Protein AF-K1U8I6-F1 (afdb_monomer)

Radius of gyration: 26.26 Å; Cα contacts (8 Å, |Δi|>4): 385; chains: 1; bounding box: 61×41×79 Å

Nearest PDB structures (foldseek):
  4q25-assembly1_B  TM=2.065E-01  e=1.231E+00  Pseudomonas aeruginosa PAO1
  6qv1-assembly1_B  TM=1.210E-01  e=4.341E+00  Thermotoga maritima MSB8
  3ja6-assembly1_I  TM=9.087E-02  e=9.397E+00  Escherichia coli

Solvent-accessible surface area (backbone atoms only — not comparable to full-atom values): 19191 Å² total; per-residue (Å²): 110,75,66,59,54,51,53,50,52,52,43,54,52,53,48,57,49,54,53,51,46,52,52,33,22,62,77,66,72,50,69,86,76,78,60,92,50,69,70,56,56,33,54,51,47,42,59,75,50,65,86,57,70,56,97,86,42,77,65,70,89,65,87,69,78,58,64,63,53,48,54,66,63,66,39,79,84,52,60,71,68,57,43,51,53,52,52,54,54,52,58,45,63,72,31,78,55,50,38,64,75,68,73,59,47,51,89,67,50,55,65,56,50,54,47,48,48,57,54,48,47,52,54,45,50,49,51,44,28,72,72,69,68,41,57,71,70,60,30,53,53,48,39,26,46,35,46,14,43,14,67,72,69,75,48,56,52,66,56,49,44,51,31,29,47,47,39,21,70,54,66,72,39,51,68,66,55,21,45,48,44,53,49,50,25,56,20,34,48,29,40,79,83,73,48,38,59,58,49,47,56,69,42,42,58,52,35,41,72,17,60,43,49,72,52,29,49,39,23,46,51,25,36,32,71,72,69,79,34,53,68,66,51,58,56,26,50,48,41,25,32,50,29,61,72,66,49,42,73,60,23,31,52,31,35,43,74,67,72,39,56,42,67,57,50,54,52,29,48,74,71,63,78,36,40,46,49,56,50,51,29,50,50,26,55,50,51,72,80,49,57,85,88,32,68,64,46,54,43,30,27,42,38,34,22,30,72,58,25,58,73,62,40,68,69,63,45,50,42,54,49,73,56,59,54,46,43,70,65,42,30,60,75,38,40,71,42,17,58,49,48,50,52,49,30,51,50,40,22,52,49,44,46,65,75,74,107

Mean predicted aligned error: 13.02 Å

Secondary structure (DSSP, 8-state):
-HHHHHHHHHHHHHHHHHHHHHHHHHHTT--TT--S-HHHHHHHHHHTTTT-EETTEESSSS-SSHHHHHHHHGGGGS-HHHHHHHHHHHHHHTSHHHHHHHT---GGGHHHHHHHHHHHHHHHHHHHHHHH---HHHHHHHHHHHHHHHHHHT--HHHHHHHHHHHHHHH---HHHHHHHHHHHHHHTTTTTS-HHHHHHHHHHHHHHHT--HHHHHHHHHHHHTTSS-THHHHHHHHHHHHHHHT-HHHHHHHHHTT--HHHHHHHHHHTSS-HHHHHHHHHHHHTTS-TTSHHHHHHHHHTSHHHHHHH-HHHHHTTTT----HHHHHHHHTHHHHHHHHHHHHHHHHHHHHH-

pLDDT: mean 71.46, std 21.92, range [29.23, 97.88]

Foldseek 3Di:
DVVLVVLVVLLVLLVVLVVLLVVLCVVVVNPPPDDPCPPVVLVVLQVVCQPDDDPNDGANPDDDDVVLVVVLVVCPPPDVVVNVLSVVLSSLVVSPSSCVLVVDHDPRCSCVVLVVLVVVVVVLLVLLCVLVVDDDPLSLLLSLLLVLCCSLVVHDSVLSSLLLSLLCVQQVDRSVVSSVLVLLLVLLVLCVVVCNSVQSNVQSNQCSQQVQHSLLSSLLSSCCVVVLAPPLLSVLSSQLLVLLQVLPPLQQVLCVVLPHHSVVSVVCCVVVVDGSLNVLLVLLVSLVVDDQPDPSVCSCQPRRRNPSSNVVGSSNSNSSNVRDSDSVVSSVVSPSNSVSSSVSSVSSSVVSSVSVD

Structure (mmCIF, N/CA/C/O backbone):
data_AF-K1U8I6-F1
#
_entry.id   AF-K1U8I6-F1
#
loop_
_atom_site.group_PDB
_atom_site.id
_atom_site.type_symbol
_atom_site.label_atom_id
_atom_site.label_alt_id
_atom_site.label_comp_id
_atom_site.label_asym_id
_atom_site.label_entity_id
_atom_site.label_seq_id
_atom_site.pdbx_PDB_ins_code
_atom_site.Cartn_x
_atom_site.Cartn_y
_atom_site.Cartn_z
_atom_site.occupancy
_atom_site.B_iso_or_equiv
_atom_site.auth_seq_id
_atom_site.auth_comp_id
_atom_site.auth_asym_id
_atom_site.auth_atom_id
_atom_site.pdbx_PDB_model_num
ATOM 1 N N . GLU A 1 1 ? 32.282 -5.192 -27.326 1.00 34.47 1 GLU A N 1
ATOM 2 C CA . GLU A 1 1 ? 32.256 -6.545 -26.716 1.00 34.47 1 GLU A CA 1
ATOM 3 C C . GLU A 1 1 ? 31.576 -6.597 -25.344 1.00 34.47 1 GLU A C 1
ATOM 5 O O . GLU A 1 1 ? 30.664 -7.398 -25.191 1.00 34.47 1 GLU A O 1
ATOM 10 N N . ARG A 1 2 ? 31.922 -5.737 -24.366 1.00 33.28 2 ARG A N 1
ATOM 11 C CA . ARG A 1 2 ? 31.287 -5.742 -23.024 1.00 33.28 2 ARG A CA 1
ATOM 12 C C . ARG A 1 2 ? 29.766 -5.506 -23.015 1.00 33.28 2 ARG A C 1
ATOM 14 O O . ARG A 1 2 ? 29.077 -6.136 -22.222 1.00 33.28 2 ARG A O 1
ATOM 21 N N . GLU A 1 3 ? 29.239 -4.646 -23.886 1.00 38.72 3 GLU A N 1
ATOM 22 C CA . GLU A 1 3 ? 27.785 -4.419 -23.987 1.00 38.72 3 GLU A CA 1
ATOM 23 C C . GLU A 1 3 ? 27.040 -5.591 -24.636 1.00 38.72 3 GLU A C 1
ATOM 25 O O . GLU A 1 3 ? 25.967 -5.965 -24.175 1.00 38.72 3 GLU A O 1
ATOM 30 N N . GLY A 1 4 ? 27.654 -6.254 -25.622 1.00 40.59 4 GLY A N 1
ATOM 31 C CA . GLY A 1 4 ? 27.086 -7.452 -26.251 1.00 40.59 4 GLY A CA 1
ATOM 32 C C . GLY A 1 4 ? 26.942 -8.625 -25.276 1.00 40.59 4 GLY A C 1
ATOM 33 O O . GLY A 1 4 ? 25.922 -9.307 -25.287 1.00 40.59 4 GLY A O 1
ATOM 34 N N . ALA A 1 5 ? 27.914 -8.818 -24.376 1.00 44.03 5 ALA A N 1
ATOM 35 C CA . ALA A 1 5 ? 27.844 -9.851 -23.339 1.00 44.03 5 ALA A CA 1
ATOM 36 C C . ALA A 1 5 ? 26.753 -9.567 -22.286 1.00 44.03 5 ALA A C 1
ATOM 38 O O . ALA A 1 5 ? 26.050 -10.485 -21.865 1.00 44.03 5 ALA A O 1
ATOM 39 N N . LYS A 1 6 ? 26.570 -8.297 -21.891 1.00 48.00 6 LYS A N 1
ATOM 40 C CA . LYS A 1 6 ? 25.481 -7.887 -20.985 1.00 48.00 6 LYS A CA 1
ATOM 41 C C . LYS A 1 6 ? 24.103 -8.098 -21.619 1.00 48.00 6 LYS A C 1
ATOM 43 O O . LYS A 1 6 ? 23.224 -8.654 -20.970 1.00 48.00 6 LYS A O 1
ATOM 48 N N . GLY A 1 7 ? 23.940 -7.735 -22.893 1.00 43.34 7 GLY A N 1
ATOM 49 C CA . GLY A 1 7 ? 22.692 -7.953 -23.630 1.00 43.34 7 GLY A CA 1
ATOM 50 C C . GLY A 1 7 ? 22.327 -9.434 -23.787 1.00 43.34 7 GLY A C 1
ATOM 51 O O . GLY A 1 7 ? 21.158 -9.792 -23.682 1.00 43.34 7 GLY A O 1
ATOM 52 N N . GLN A 1 8 ? 23.314 -10.316 -23.976 1.00 45.44 8 GLN A N 1
ATOM 53 C CA . GLN A 1 8 ? 23.091 -11.767 -24.038 1.00 45.44 8 GLN A CA 1
ATOM 54 C C . GLN A 1 8 ? 22.676 -12.363 -22.685 1.00 45.44 8 GLN A C 1
ATOM 56 O O . GLN A 1 8 ? 21.790 -13.217 -22.640 1.00 45.44 8 GLN A O 1
ATOM 61 N N . ALA A 1 9 ? 23.282 -11.908 -21.583 1.00 53.56 9 ALA A N 1
ATOM 62 C CA . ALA A 1 9 ? 22.906 -12.339 -20.237 1.00 53.56 9 ALA A CA 1
ATOM 63 C C . ALA A 1 9 ? 21.480 -11.892 -19.874 1.00 53.56 9 ALA A C 1
ATOM 65 O O . ALA A 1 9 ? 20.686 -12.710 -19.412 1.00 53.56 9 ALA A O 1
ATOM 66 N N . LEU A 1 10 ? 21.140 -10.630 -20.163 1.00 47.56 10 LEU A N 1
ATOM 67 C CA . LEU A 1 10 ? 19.795 -10.088 -19.965 1.00 47.56 10 LEU A CA 1
ATOM 68 C C . LEU A 1 10 ? 18.761 -10.876 -20.781 1.00 47.56 10 LEU A C 1
ATOM 70 O O . LEU A 1 10 ? 17.754 -11.320 -20.245 1.00 47.56 10 LEU A O 1
ATOM 74 N N . ALA A 1 11 ? 19.051 -11.139 -22.056 1.00 45.62 11 ALA A N 1
ATOM 75 C CA . ALA A 1 11 ? 18.176 -11.918 -22.926 1.00 45.62 11 ALA A CA 1
ATOM 76 C C . ALA A 1 11 ? 17.924 -13.345 -22.415 1.00 45.62 11 ALA A C 1
ATOM 78 O O . ALA A 1 11 ? 16.796 -13.829 -22.465 1.00 45.62 11 ALA A O 1
ATOM 79 N N . LYS A 1 12 ? 18.951 -14.020 -21.887 1.00 53.41 12 LYS A N 1
ATOM 80 C CA . LYS A 1 12 ? 18.787 -15.343 -21.273 1.00 53.41 12 LYS A CA 1
ATOM 81 C C . LYS A 1 12 ? 17.861 -15.284 -20.054 1.00 53.41 12 LYS A C 1
ATOM 83 O O . LYS A 1 12 ? 16.968 -16.115 -19.936 1.00 53.41 12 LYS A O 1
ATOM 88 N N . HIS A 1 13 ? 18.046 -14.289 -19.190 1.00 55.56 13 HIS A N 1
ATOM 89 C CA . HIS A 1 13 ? 17.242 -14.122 -17.979 1.00 55.56 13 HIS A CA 1
ATOM 90 C C . HIS A 1 13 ? 15.772 -13.810 -18.307 1.00 55.56 13 HIS A C 1
ATOM 92 O O . HIS A 1 13 ? 14.871 -14.405 -17.722 1.00 55.56 13 HIS A O 1
ATOM 98 N N . ILE A 1 14 ? 15.519 -12.975 -19.320 1.00 52.47 14 ILE A N 1
ATOM 99 C CA . ILE A 1 14 ? 14.169 -12.676 -19.829 1.00 52.47 14 ILE A CA 1
ATOM 100 C C . ILE A 1 14 ? 13.416 -13.952 -20.231 1.00 52.47 14 ILE A C 1
ATOM 102 O O . ILE A 1 14 ? 12.234 -14.098 -19.913 1.00 52.47 14 ILE A O 1
ATOM 106 N N . ASN A 1 15 ? 14.089 -14.893 -20.898 1.00 52.03 15 ASN A N 1
ATOM 107 C CA . ASN A 1 15 ? 13.474 -16.162 -21.299 1.00 52.03 15 ASN A CA 1
ATOM 108 C C . ASN A 1 15 ? 13.083 -17.021 -20.113 1.00 52.03 15 ASN A C 1
ATOM 110 O O . ASN A 1 15 ? 11.960 -17.510 -20.046 1.00 52.03 15 ASN A O 1
ATOM 114 N N . GLU A 1 16 ? 14.002 -17.164 -19.161 1.00 61.38 16 GLU A N 1
ATOM 115 C CA . GLU A 1 16 ? 13.763 -17.955 -17.960 1.00 61.38 16 GLU A CA 1
ATOM 116 C C . GLU A 1 16 ? 12.559 -17.413 -17.177 1.00 61.38 16 GLU A C 1
ATOM 118 O O . GLU A 1 16 ? 11.726 -18.191 -16.718 1.00 61.38 16 GLU A O 1
ATOM 123 N N . ILE A 1 17 ? 12.414 -16.088 -17.071 1.00 55.22 17 ILE A N 1
ATOM 124 C CA . ILE A 1 17 ? 11.245 -15.468 -16.432 1.00 55.22 17 ILE A CA 1
ATOM 125 C C . ILE A 1 17 ? 9.979 -15.657 -17.264 1.00 55.22 17 ILE A C 1
ATOM 127 O O . ILE A 1 17 ? 8.932 -15.978 -16.707 1.00 55.22 17 ILE A O 1
ATOM 131 N N . THR A 1 18 ? 10.051 -15.485 -18.585 1.00 56.62 18 THR A N 1
ATOM 132 C CA . THR A 1 18 ? 8.891 -15.654 -19.475 1.00 56.62 18 THR A CA 1
ATOM 133 C C . THR A 1 18 ? 8.309 -17.061 -19.361 1.00 56.62 18 THR A C 1
ATOM 135 O O . THR A 1 18 ? 7.091 -17.218 -19.262 1.00 56.62 18 THR A O 1
ATOM 138 N N . ASP A 1 19 ? 9.164 -18.079 -19.318 1.00 59.94 19 ASP A N 1
ATOM 139 C CA . ASP A 1 19 ? 8.735 -19.467 -19.166 1.00 59.94 19 ASP A CA 1
ATOM 140 C C . ASP A 1 19 ? 8.177 -19.739 -17.763 1.00 59.94 19 ASP A C 1
ATOM 142 O O . ASP A 1 19 ? 7.115 -20.351 -17.634 1.00 59.94 19 ASP A O 1
ATOM 146 N N . LYS A 1 20 ? 8.810 -19.204 -16.709 1.00 62.06 20 LYS A N 1
ATOM 147 C CA . LYS A 1 20 ? 8.268 -19.275 -15.340 1.00 62.06 20 LYS A CA 1
ATOM 148 C C . LYS A 1 20 ? 6.899 -18.602 -15.218 1.00 62.06 20 LYS A C 1
ATOM 150 O O . LYS A 1 20 ? 6.039 -19.122 -14.515 1.00 62.06 20 LYS A O 1
ATOM 155 N N . LEU A 1 21 ? 6.679 -17.467 -15.889 1.00 58.28 21 LEU A N 1
ATOM 156 C CA . LEU A 1 21 ? 5.395 -16.761 -15.864 1.00 58.28 21 LEU A CA 1
ATOM 157 C C . LEU A 1 21 ? 4.294 -17.583 -16.520 1.00 58.28 21 LEU A C 1
ATOM 159 O O . LEU A 1 21 ? 3.213 -17.674 -15.950 1.00 58.28 21 LEU A O 1
ATOM 163 N N . LYS A 1 22 ? 4.568 -18.209 -17.671 1.00 59.09 22 LYS A N 1
ATOM 164 C CA . LYS A 1 22 ? 3.605 -19.103 -18.333 1.00 59.09 22 LYS A CA 1
ATOM 165 C C . LYS A 1 22 ? 3.201 -20.254 -17.415 1.00 59.09 22 LYS A C 1
ATOM 167 O O . LYS A 1 22 ? 2.013 -20.481 -17.219 1.00 59.09 22 LYS A O 1
ATOM 172 N N . LEU A 1 23 ? 4.182 -20.913 -16.796 1.00 62.03 23 LEU A N 1
ATOM 173 C CA . LEU A 1 23 ? 3.931 -22.003 -15.851 1.00 62.03 23 LEU A CA 1
ATOM 174 C C . LEU A 1 23 ? 3.121 -21.529 -14.636 1.00 62.03 23 LEU A C 1
ATOM 176 O O . LEU A 1 23 ? 2.134 -22.157 -14.270 1.00 62.03 23 LEU A O 1
ATOM 180 N N . ALA A 1 24 ? 3.481 -20.387 -14.045 1.00 56.62 24 ALA A N 1
ATOM 181 C CA . ALA A 1 24 ? 2.766 -19.841 -12.894 1.00 56.62 24 ALA A CA 1
ATOM 182 C C . ALA A 1 24 ? 1.328 -19.401 -13.238 1.00 56.62 24 ALA A C 1
ATOM 184 O O . ALA A 1 24 ? 0.420 -19.522 -12.414 1.00 56.62 24 ALA A O 1
ATOM 185 N N . GLU A 1 25 ? 1.092 -18.887 -14.446 1.00 56.16 25 GLU A N 1
ATOM 186 C CA . GLU A 1 25 ? -0.244 -18.550 -14.952 1.00 56.16 25 GLU A CA 1
ATOM 187 C C . GLU A 1 25 ? -1.101 -19.798 -15.193 1.00 56.16 25 GLU A C 1
ATOM 189 O O . GLU A 1 25 ? -2.278 -19.804 -14.827 1.00 56.16 25 GLU A O 1
ATOM 194 N N . GLU A 1 26 ? -0.515 -20.868 -15.737 1.00 59.78 26 GLU A N 1
ATOM 195 C CA . GLU A 1 26 ? -1.169 -22.171 -15.895 1.00 59.78 26 GLU A CA 1
ATOM 196 C C . GLU A 1 26 ? -1.546 -22.788 -14.542 1.00 59.78 26 GLU A C 1
ATOM 198 O O . GLU A 1 26 ? -2.697 -23.184 -14.350 1.00 59.78 26 GLU A O 1
ATOM 203 N N . GLU A 1 27 ? -0.617 -22.809 -13.581 1.00 58.59 27 GLU A N 1
ATOM 204 C CA . GLU A 1 27 ? -0.843 -23.339 -12.229 1.00 58.59 27 GLU A CA 1
ATOM 205 C C . GLU A 1 27 ? -1.933 -22.575 -11.469 1.00 58.59 27 GLU A C 1
ATOM 207 O O . GLU A 1 27 ? -2.688 -23.160 -10.692 1.00 58.59 27 GLU A O 1
ATOM 212 N N . THR A 1 28 ? -2.040 -21.265 -11.696 1.00 56.81 28 THR A N 1
ATOM 213 C CA . THR A 1 28 ? -3.017 -20.408 -11.010 1.00 56.81 28 THR A CA 1
ATOM 214 C C . THR A 1 28 ? -4.313 -20.201 -11.796 1.00 56.81 28 THR A C 1
ATOM 216 O O . THR A 1 28 ? -5.197 -19.493 -11.310 1.00 56.81 28 THR A O 1
ATOM 219 N N . GLN A 1 29 ? -4.452 -20.818 -12.979 1.00 54.44 29 GLN A N 1
ATOM 220 C CA . GLN A 1 29 ? -5.557 -20.614 -13.930 1.00 54.44 29 GLN A CA 1
ATOM 221 C C . GLN A 1 29 ? -5.763 -19.137 -14.328 1.00 54.44 29 GLN A C 1
ATOM 223 O O . GLN A 1 29 ? -6.875 -18.704 -14.637 1.00 54.44 29 GLN A O 1
ATOM 228 N N . ARG A 1 30 ? -4.692 -18.338 -14.310 1.00 52.06 30 ARG A N 1
ATOM 229 C CA . ARG A 1 30 ? -4.699 -16.897 -14.596 1.00 52.06 30 ARG A CA 1
ATOM 230 C C . ARG A 1 30 ? -4.061 -16.628 -15.949 1.00 52.06 30 ARG A C 1
ATOM 232 O O . ARG A 1 30 ? -2.922 -16.195 -16.050 1.00 52.06 30 ARG A O 1
ATOM 239 N N . TYR A 1 31 ? -4.823 -16.894 -16.998 1.00 51.19 31 TYR A N 1
ATOM 240 C CA . TYR A 1 31 ? -4.379 -16.862 -18.389 1.00 51.19 31 TYR A CA 1
ATOM 241 C C . TYR A 1 31 ? -4.329 -15.444 -18.980 1.00 51.19 31 TYR A C 1
ATOM 243 O O . TYR A 1 31 ? -5.022 -15.150 -19.951 1.00 51.19 31 TYR A O 1
ATOM 251 N N . TYR A 1 32 ? -3.506 -14.558 -18.418 1.00 46.75 32 TYR A N 1
ATOM 252 C CA . TYR A 1 32 ? -3.328 -13.204 -18.959 1.00 46.75 32 TYR A CA 1
ATOM 253 C C . TYR A 1 32 ? -2.615 -13.199 -20.320 1.00 46.75 32 TYR A C 1
ATOM 255 O O . TYR A 1 32 ? -2.806 -12.276 -21.107 1.00 46.75 32 TYR A O 1
ATOM 263 N N . ARG A 1 33 ? -1.816 -14.236 -20.619 1.00 45.19 33 ARG A N 1
ATOM 264 C CA . ARG A 1 33 ? -0.990 -14.332 -21.839 1.00 45.19 33 ARG A CA 1
ATOM 265 C C . ARG A 1 33 ? -1.316 -15.518 -22.744 1.00 45.19 33 ARG A C 1
ATOM 267 O O . ARG A 1 33 ? -0.516 -15.879 -23.607 1.00 45.19 33 ARG A O 1
ATOM 274 N N . ASN A 1 34 ? -2.477 -16.146 -22.567 1.00 31.20 34 ASN A N 1
ATOM 275 C CA . ASN A 1 34 ? -2.823 -17.340 -23.330 1.00 31.20 34 ASN A CA 1
ATOM 276 C C . ASN A 1 34 ? -3.252 -16.997 -24.762 1.00 31.20 34 ASN A C 1
ATOM 278 O O . ASN A 1 34 ? -4.433 -16.853 -25.057 1.00 31.20 34 ASN A O 1
ATOM 282 N N . VAL A 1 35 ? -2.272 -16.917 -25.656 1.00 34.66 35 VAL A N 1
ATOM 283 C CA . VAL A 1 35 ? -2.444 -17.268 -27.064 1.00 34.66 35 VAL A CA 1
ATOM 284 C C . VAL A 1 35 ? -1.233 -18.075 -27.503 1.00 34.66 35 VAL A C 1
ATOM 286 O O . VAL A 1 35 ? -0.111 -17.581 -27.617 1.00 34.66 35 VAL A O 1
ATOM 289 N N . GLY A 1 36 ? -1.482 -19.362 -27.742 1.00 35.78 36 GLY A N 1
ATOM 290 C CA . GLY A 1 36 ? -0.578 -20.212 -28.487 1.00 35.78 36 GLY A CA 1
ATOM 291 C C . GLY A 1 36 ? -0.211 -19.523 -29.797 1.00 35.78 36 GLY A C 1
ATOM 292 O O . GLY A 1 36 ? -1.078 -19.164 -30.589 1.00 35.78 36 GLY A O 1
ATOM 293 N N . ASN A 1 37 ? 1.096 -19.402 -30.001 1.00 37.22 37 ASN A N 1
ATOM 294 C CA . ASN A 1 37 ? 1.755 -18.953 -31.217 1.00 37.22 37 ASN A CA 1
ATOM 295 C C . ASN A 1 37 ? 2.066 -17.450 -31.334 1.00 37.22 37 ASN A C 1
ATOM 297 O O . ASN A 1 37 ? 1.614 -16.760 -32.246 1.00 37.22 37 ASN A O 1
ATOM 301 N N . TYR A 1 38 ? 2.986 -17.006 -30.473 1.00 35.47 38 TYR A N 1
ATOM 302 C CA . TYR A 1 38 ? 3.743 -15.762 -30.633 1.00 35.47 38 TYR A CA 1
ATOM 303 C C . TYR A 1 38 ? 4.335 -15.591 -32.042 1.00 35.47 38 TYR A C 1
ATOM 305 O O . TYR A 1 38 ? 4.430 -14.473 -32.513 1.00 35.47 38 TYR A O 1
ATOM 313 N N . TYR A 1 39 ? 4.705 -16.666 -32.747 1.00 34.12 39 TYR A N 1
ATOM 314 C CA . TYR A 1 39 ? 5.235 -16.577 -34.113 1.00 34.12 39 TYR A CA 1
ATOM 315 C C . TYR A 1 39 ? 4.153 -16.269 -35.166 1.00 34.12 39 TYR A C 1
ATOM 317 O O . TYR A 1 39 ? 4.406 -15.525 -36.111 1.00 34.12 39 TYR A O 1
ATOM 325 N N . ASN A 1 40 ? 2.926 -16.763 -34.985 1.00 34.00 40 ASN A N 1
ATOM 326 C CA . ASN A 1 40 ? 1.819 -16.462 -35.898 1.00 34.00 40 ASN A CA 1
ATOM 327 C C . ASN A 1 40 ? 1.195 -15.089 -35.638 1.00 34.00 40 ASN A C 1
ATOM 329 O O . ASN A 1 40 ? 0.894 -14.397 -36.603 1.00 34.00 40 ASN A O 1
ATOM 333 N N . SER A 1 41 ? 1.038 -14.664 -34.378 1.00 34.88 41 SER A N 1
ATOM 334 C CA . SER A 1 41 ? 0.605 -13.288 -34.074 1.00 34.88 41 SER A CA 1
ATOM 335 C C . SER A 1 41 ? 1.635 -12.267 -34.555 1.00 34.88 41 SER A C 1
ATOM 337 O O . SER A 1 41 ? 1.275 -11.188 -35.022 1.00 34.88 41 SER A O 1
ATOM 339 N N . MET A 1 42 ? 2.912 -12.662 -34.536 1.00 33.47 42 MET A N 1
ATOM 340 C CA . MET A 1 42 ? 3.991 -11.934 -35.175 1.00 33.47 42 MET A CA 1
ATOM 341 C C . MET A 1 42 ? 3.774 -11.738 -36.687 1.00 33.47 42 MET A C 1
ATOM 343 O O . MET A 1 42 ? 3.847 -10.618 -37.193 1.00 33.47 42 MET A O 1
ATOM 347 N N . MET A 1 43 ? 3.461 -12.805 -37.413 1.00 35.06 43 MET A N 1
ATOM 348 C CA . MET A 1 43 ? 3.254 -12.720 -38.861 1.00 35.06 43 MET A CA 1
ATOM 349 C C . MET A 1 43 ? 1.971 -11.966 -39.241 1.00 35.06 43 MET A C 1
ATOM 351 O O . MET A 1 43 ? 1.942 -11.273 -40.250 1.00 35.06 43 MET A O 1
ATOM 355 N N . GLN A 1 44 ? 0.941 -12.032 -38.398 1.00 35.69 44 GLN A N 1
ATOM 356 C CA . GLN A 1 44 ? -0.341 -11.362 -38.619 1.00 35.69 44 GLN A CA 1
ATOM 357 C C . GLN A 1 44 ? -0.260 -9.839 -38.404 1.00 35.69 44 GLN A C 1
ATOM 359 O O . GLN A 1 44 ? -0.797 -9.076 -39.199 1.00 35.69 44 GLN A O 1
ATOM 364 N N . ALA A 1 45 ? 0.487 -9.384 -37.391 1.00 36.41 45 ALA A N 1
ATOM 365 C CA . ALA A 1 45 ? 0.759 -7.960 -37.179 1.00 36.41 45 ALA A CA 1
ATOM 366 C C . ALA A 1 45 ? 1.653 -7.352 -38.279 1.00 36.41 45 ALA A C 1
ATOM 368 O O . ALA A 1 45 ? 1.541 -6.164 -38.574 1.00 36.41 45 ALA A O 1
ATOM 369 N N . ALA A 1 46 ? 2.518 -8.156 -38.908 1.00 36.38 46 ALA A N 1
ATOM 370 C CA . ALA A 1 46 ? 3.296 -7.734 -40.071 1.00 36.38 46 ALA A CA 1
ATOM 371 C C . ALA A 1 46 ? 2.422 -7.551 -41.331 1.00 36.38 46 ALA A C 1
ATOM 373 O O . ALA A 1 46 ? 2.678 -6.632 -42.109 1.00 36.38 46 ALA A O 1
ATOM 374 N N . ASP A 1 47 ? 1.379 -8.371 -41.503 1.00 37.03 47 ASP A N 1
ATOM 375 C CA . ASP A 1 47 ? 0.404 -8.243 -42.596 1.00 37.03 47 ASP A CA 1
ATOM 376 C C . ASP A 1 47 ? -0.528 -7.027 -42.424 1.00 37.03 47 ASP A C 1
ATOM 378 O O . ASP A 1 47 ? -0.794 -6.324 -43.399 1.00 37.03 47 ASP A O 1
ATOM 382 N N . ASP A 1 48 ? -0.948 -6.702 -41.195 1.00 37.62 48 ASP A N 1
ATOM 383 C CA . ASP A 1 48 ? -1.804 -5.535 -40.892 1.00 37.62 48 ASP A CA 1
ATOM 384 C C . ASP A 1 48 ? -1.096 -4.170 -41.074 1.00 37.62 48 ASP A C 1
ATOM 386 O O . ASP A 1 48 ? -1.737 -3.117 -41.053 1.00 37.62 48 ASP A O 1
ATOM 390 N N . LEU A 1 49 ? 0.229 -4.170 -41.257 1.00 36.56 49 LEU A N 1
ATOM 391 C CA . LEU A 1 49 ? 1.062 -2.976 -41.465 1.00 36.56 49 LEU A CA 1
ATOM 392 C C . LEU A 1 49 ? 1.405 -2.720 -42.941 1.00 36.56 49 LEU A C 1
ATOM 394 O O . LEU A 1 49 ? 2.107 -1.752 -43.256 1.00 36.56 49 LEU A O 1
ATOM 398 N N . GLN A 1 50 ? 0.916 -3.556 -43.863 1.00 39.97 50 GLN A N 1
ATOM 399 C CA . GLN A 1 50 ? 1.042 -3.296 -45.295 1.00 39.97 50 GLN A CA 1
ATOM 400 C C . GLN A 1 50 ? 0.329 -1.975 -45.652 1.00 39.97 50 GLN A C 1
ATOM 402 O O . GLN A 1 50 ? -0.869 -1.815 -45.431 1.00 39.97 50 GLN A O 1
ATOM 407 N N . GLY A 1 51 ? 1.072 -1.010 -46.208 1.00 39.22 51 GLY A N 1
ATOM 408 C CA . GLY A 1 51 ? 0.532 0.275 -46.675 1.00 39.22 51 GLY A CA 1
ATOM 409 C C . GLY 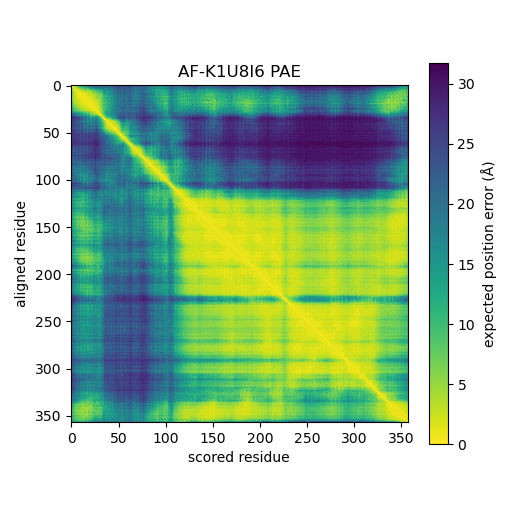A 1 51 ? 0.633 1.460 -45.703 1.00 39.22 51 GLY A C 1
ATOM 410 O O . GLY A 1 51 ? 0.100 2.528 -46.006 1.00 39.22 51 GLY A O 1
ATOM 411 N N . THR A 1 52 ? 1.315 1.336 -44.558 1.00 40.03 52 THR A N 1
ATOM 412 C CA . THR A 1 52 ? 1.612 2.501 -43.702 1.00 40.03 52 THR A CA 1
ATOM 413 C C . THR A 1 52 ? 2.858 3.247 -44.193 1.00 40.03 52 THR A C 1
ATOM 415 O O . THR A 1 52 ? 3.973 2.736 -44.074 1.00 40.03 52 THR A O 1
ATOM 418 N N . GLU A 1 53 ? 2.690 4.466 -44.713 1.00 35.19 53 GLU A N 1
ATOM 419 C CA . GLU A 1 53 ? 3.807 5.334 -45.112 1.00 35.19 53 GLU A CA 1
ATOM 420 C C . GLU A 1 53 ? 4.447 6.045 -43.909 1.00 35.19 53 GLU A C 1
ATOM 422 O O . GLU A 1 53 ? 3.763 6.612 -43.052 1.00 35.19 53 GLU A O 1
ATOM 427 N N . PHE A 1 54 ? 5.782 6.093 -43.879 1.00 34.28 54 PHE A N 1
ATOM 428 C CA . PHE A 1 54 ? 6.552 6.842 -42.882 1.00 34.28 54 PHE A CA 1
ATOM 429 C C . PHE A 1 54 ? 7.560 7.754 -43.581 1.00 34.28 54 PHE A C 1
ATOM 431 O O . PHE A 1 54 ? 8.472 7.281 -44.253 1.00 34.28 54 PHE A O 1
ATOM 438 N N . PHE A 1 55 ? 7.374 9.075 -43.466 1.00 29.23 55 PHE A N 1
ATOM 439 C CA . PHE A 1 55 ? 8.154 10.084 -44.207 1.00 29.23 55 PHE A CA 1
ATOM 440 C C . PHE A 1 55 ? 8.224 9.826 -45.729 1.00 29.23 55 PHE A C 1
ATOM 442 O O . PHE A 1 55 ? 9.245 10.088 -46.360 1.00 29.23 55 PHE A O 1
ATOM 449 N N . GLY A 1 56 ? 7.148 9.295 -46.322 1.00 34.38 56 GLY A N 1
ATOM 450 C CA . GLY A 1 56 ? 7.095 8.968 -47.752 1.00 34.38 56 GLY A CA 1
ATOM 451 C C . GLY A 1 56 ? 7.945 7.759 -48.163 1.00 34.38 56 GLY A C 1
ATOM 452 O O . GLY A 1 56 ? 8.225 7.596 -49.348 1.00 34.38 56 GLY A O 1
ATOM 453 N N . MET A 1 57 ? 8.384 6.930 -47.210 1.00 34.66 57 MET A N 1
ATOM 454 C CA . MET A 1 57 ? 9.032 5.647 -47.483 1.00 34.66 57 MET A CA 1
ATOM 455 C C . MET A 1 57 ? 8.087 4.492 -47.146 1.00 34.66 57 MET A C 1
ATOM 457 O O . MET A 1 57 ? 7.479 4.460 -46.072 1.00 34.66 57 MET A O 1
ATOM 461 N N . ASP A 1 58 ? 7.987 3.562 -48.092 1.00 36.88 58 ASP A N 1
ATOM 462 C CA . ASP A 1 58 ? 7.145 2.371 -48.037 1.00 36.88 58 ASP A CA 1
ATOM 463 C C . ASP A 1 58 ? 7.849 1.283 -47.209 1.00 36.88 58 ASP A C 1
ATOM 465 O O . ASP A 1 58 ? 8.991 0.907 -47.489 1.00 36.88 58 ASP A O 1
ATOM 469 N N . ILE A 1 59 ? 7.213 0.837 -46.125 1.00 42.72 59 ILE A N 1
ATOM 470 C CA . ILE A 1 59 ? 7.876 0.058 -45.067 1.00 42.72 59 ILE A CA 1
ATOM 471 C C . ILE A 1 59 ? 7.982 -1.441 -45.403 1.00 42.72 59 ILE A C 1
ATOM 473 O O . ILE A 1 59 ? 8.843 -2.125 -44.845 1.00 42.72 59 ILE A O 1
ATOM 477 N N . VAL A 1 60 ? 7.150 -1.971 -46.307 1.00 40.16 60 VAL A N 1
ATOM 478 C CA . VAL A 1 60 ? 6.927 -3.433 -46.401 1.00 40.16 60 VAL A CA 1
ATOM 479 C C . VAL A 1 60 ? 7.101 -4.009 -47.812 1.00 40.16 60 VAL A C 1
ATOM 481 O O . VAL A 1 60 ? 6.868 -5.191 -48.024 1.00 40.16 60 VAL A O 1
ATOM 484 N N . ASN A 1 61 ? 7.595 -3.242 -48.783 1.00 38.50 61 ASN A N 1
ATOM 485 C CA . ASN A 1 61 ? 7.933 -3.793 -50.102 1.00 38.50 61 ASN A CA 1
ATOM 486 C C . ASN A 1 61 ? 9.407 -4.215 -50.194 1.00 38.50 61 ASN A C 1
ATOM 488 O O . ASN A 1 61 ? 10.140 -3.733 -51.049 1.00 38.50 61 ASN A O 1
ATOM 492 N N . ASP A 1 62 ? 9.861 -5.081 -49.286 1.00 36.16 62 ASP A N 1
ATOM 493 C CA . ASP A 1 62 ? 10.746 -6.191 -49.663 1.00 36.16 62 ASP A CA 1
ATOM 494 C C . ASP A 1 62 ? 10.984 -7.120 -48.471 1.00 36.16 62 ASP A C 1
ATOM 496 O O . ASP A 1 62 ? 11.367 -6.705 -47.373 1.00 36.16 62 ASP A O 1
ATOM 500 N N . THR A 1 63 ? 10.762 -8.399 -48.721 1.00 42.09 63 THR A N 1
ATOM 501 C CA . THR A 1 63 ? 11.083 -9.518 -47.842 1.00 42.09 63 THR A CA 1
ATOM 502 C C . THR A 1 63 ? 12.587 -9.552 -47.538 1.00 42.09 63 THR A C 1
ATOM 504 O O . THR A 1 63 ? 13.411 -9.334 -48.418 1.00 42.09 63 THR A O 1
ATOM 507 N N . GLU A 1 64 ? 12.919 -9.908 -46.293 1.00 38.56 64 GLU A N 1
ATOM 508 C CA . GLU A 1 64 ? 14.269 -10.112 -45.737 1.00 38.56 64 GLU A CA 1
ATOM 509 C C . GLU A 1 64 ? 15.065 -8.837 -45.391 1.00 38.56 64 GLU A C 1
ATOM 511 O O . GLU A 1 64 ? 15.273 -7.975 -46.230 1.00 38.56 64 GLU A O 1
ATOM 516 N N . VAL A 1 65 ? 15.533 -8.758 -44.130 1.00 35.94 65 VAL A N 1
ATOM 517 C CA . VAL A 1 65 ? 16.808 -8.246 -43.533 1.00 35.94 65 VAL A CA 1
ATOM 518 C C . VAL A 1 65 ? 17.593 -7.074 -44.194 1.00 35.94 65 VAL A C 1
ATOM 520 O O . VAL A 1 65 ? 18.250 -6.295 -43.502 1.00 35.94 65 VAL A O 1
ATOM 523 N N . SER A 1 66 ? 17.511 -6.894 -45.507 1.00 36.69 66 SER A N 1
ATOM 524 C CA . SER A 1 66 ? 18.074 -5.860 -46.382 1.00 36.69 66 SER A CA 1
ATOM 525 C C . SER A 1 66 ? 17.851 -4.415 -45.912 1.00 36.69 66 SER A C 1
ATOM 527 O O . SER A 1 66 ? 18.769 -3.598 -45.986 1.00 36.69 66 SER A O 1
ATOM 529 N N . ASN A 1 67 ? 16.684 -4.076 -45.354 1.00 41.34 67 ASN A N 1
ATOM 530 C CA . ASN A 1 67 ? 16.375 -2.683 -44.993 1.00 41.34 67 ASN A CA 1
ATOM 531 C C . ASN A 1 67 ? 17.068 -2.204 -43.697 1.00 41.34 67 ASN A C 1
ATOM 533 O O . ASN A 1 67 ? 17.423 -1.029 -43.605 1.00 41.34 67 ASN A O 1
ATOM 537 N N . ILE A 1 68 ? 17.376 -3.101 -42.747 1.00 40.03 68 ILE A N 1
ATOM 538 C CA . ILE A 1 68 ? 18.210 -2.786 -41.564 1.00 40.03 68 ILE A CA 1
ATOM 539 C C . ILE A 1 68 ? 19.652 -2.489 -41.996 1.00 40.03 68 ILE A C 1
ATOM 541 O O . ILE A 1 68 ? 20.284 -1.555 -41.501 1.00 40.03 68 ILE A O 1
ATOM 545 N N . ILE A 1 69 ? 20.160 -3.266 -42.956 1.00 37.44 69 ILE A N 1
ATOM 546 C CA . ILE A 1 69 ? 21.498 -3.087 -43.525 1.00 37.44 69 ILE A CA 1
ATOM 547 C C . ILE A 1 69 ? 21.566 -1.772 -44.314 1.00 37.44 69 ILE A C 1
ATOM 549 O O . ILE A 1 69 ? 22.525 -1.023 -44.145 1.00 37.44 69 ILE A O 1
ATOM 553 N N . LYS A 1 70 ? 20.531 -1.425 -45.091 1.00 42.28 70 LYS A N 1
ATOM 554 C CA . LYS A 1 70 ? 20.444 -0.134 -45.801 1.00 42.28 70 LYS A CA 1
ATOM 555 C C . LYS A 1 70 ? 20.355 1.060 -44.853 1.00 42.28 70 LYS A C 1
ATOM 557 O O . LYS A 1 70 ? 20.963 2.092 -45.120 1.00 42.28 70 LYS A O 1
ATOM 562 N N . LEU A 1 71 ? 19.652 0.929 -43.731 1.00 43.22 71 LEU A N 1
ATOM 563 C CA . LEU A 1 71 ? 19.592 1.979 -42.719 1.00 43.22 71 LEU A CA 1
ATOM 564 C C . LEU A 1 71 ? 20.941 2.162 -42.014 1.00 43.22 71 LEU A C 1
ATOM 566 O O . LEU A 1 71 ? 21.387 3.292 -41.854 1.00 43.22 71 LEU A O 1
ATOM 570 N N . ALA A 1 72 ? 21.638 1.066 -41.695 1.00 38.56 72 ALA A N 1
ATOM 571 C CA . ALA A 1 72 ? 23.006 1.099 -41.179 1.00 38.56 72 ALA A CA 1
ATOM 572 C C . ALA A 1 72 ? 24.020 1.675 -42.192 1.00 38.56 72 ALA A C 1
ATOM 574 O O . ALA A 1 72 ? 24.989 2.316 -41.786 1.00 38.56 72 ALA A O 1
ATOM 575 N N . GLN A 1 73 ? 23.796 1.472 -43.494 1.00 38.66 73 GLN A N 1
ATOM 576 C CA . GLN A 1 73 ? 24.646 1.971 -44.583 1.00 38.66 73 GLN A CA 1
ATOM 577 C C . GLN A 1 73 ? 24.378 3.444 -44.940 1.00 38.66 73 GLN A C 1
ATOM 579 O O . GLN A 1 73 ? 25.314 4.166 -45.265 1.00 38.66 73 GLN A O 1
ATOM 584 N N . ASN A 1 74 ? 23.141 3.933 -44.808 1.00 45.12 74 ASN A N 1
ATOM 585 C CA . ASN A 1 74 ? 22.779 5.334 -45.076 1.00 45.12 74 ASN A CA 1
ATOM 586 C C . ASN A 1 74 ? 23.014 6.284 -43.886 1.00 45.12 74 ASN A C 1
ATOM 588 O O . ASN A 1 74 ? 22.712 7.475 -43.963 1.00 45.12 74 ASN A O 1
ATOM 592 N N . MET A 1 75 ? 23.594 5.795 -42.789 1.00 43.84 75 MET A N 1
ATOM 593 C CA . MET A 1 75 ? 23.939 6.609 -41.620 1.00 43.84 75 MET A CA 1
ATOM 594 C C . MET A 1 75 ? 25.163 7.505 -41.832 1.00 43.84 75 MET A C 1
ATOM 596 O O . MET A 1 75 ? 25.518 8.244 -40.917 1.00 43.84 75 MET A O 1
ATOM 600 N N . ASP A 1 76 ? 25.801 7.501 -43.006 1.00 47.25 76 ASP A N 1
ATOM 601 C CA . ASP A 1 76 ? 27.041 8.248 -43.226 1.00 47.25 76 ASP A CA 1
ATOM 602 C C . ASP A 1 76 ? 26.901 9.780 -43.175 1.00 47.25 76 ASP A C 1
ATOM 604 O O . ASP A 1 76 ? 27.872 10.455 -42.830 1.00 47.25 76 ASP A O 1
ATOM 608 N N . GLY A 1 77 ? 25.689 10.314 -43.372 1.00 44.00 77 GLY A N 1
ATOM 609 C CA . GLY A 1 77 ? 25.376 11.750 -43.300 1.00 44.00 77 GLY A CA 1
ATOM 610 C C . GLY A 1 77 ? 24.819 12.272 -41.964 1.00 44.00 77 GLY A C 1
ATOM 611 O O . GLY A 1 77 ? 24.541 13.465 -41.859 1.00 44.00 77 GLY A O 1
ATOM 612 N N . LEU A 1 78 ? 24.627 11.423 -40.946 1.00 45.81 78 LEU A N 1
ATOM 613 C CA . LEU A 1 78 ? 24.126 11.845 -39.627 1.00 45.81 78 LEU A CA 1
ATOM 614 C C . LEU A 1 78 ? 25.272 12.165 -38.653 1.00 45.81 78 LEU A C 1
ATOM 616 O O . LEU A 1 78 ? 26.369 11.623 -38.765 1.00 45.81 78 LEU A O 1
ATOM 620 N N . THR A 1 79 ? 25.015 13.027 -37.664 1.00 44.97 79 THR A N 1
ATOM 621 C CA . THR A 1 79 ? 25.982 13.332 -36.594 1.00 44.97 79 THR A CA 1
ATOM 622 C C . THR A 1 79 ? 26.325 12.076 -35.781 1.00 44.97 79 THR A C 1
ATOM 624 O O . THR A 1 79 ? 25.488 11.190 -35.604 1.00 44.97 79 THR A O 1
ATOM 627 N N . ASP A 1 80 ? 27.544 11.994 -35.239 1.00 43.06 80 ASP A N 1
ATOM 628 C CA . ASP A 1 80 ? 28.067 10.782 -34.578 1.00 43.06 80 ASP A CA 1
ATOM 629 C C . ASP A 1 80 ? 27.182 10.247 -33.436 1.00 43.06 80 ASP A C 1
ATOM 631 O O . ASP A 1 80 ? 27.101 9.037 -33.220 1.00 43.06 80 ASP A O 1
ATOM 635 N N . LYS A 1 81 ? 26.445 11.130 -32.747 1.00 35.97 81 LYS A N 1
ATOM 636 C CA . LYS A 1 81 ? 25.481 10.754 -31.698 1.00 35.97 81 LYS A CA 1
ATOM 637 C C . LYS A 1 81 ? 24.266 10.003 -32.249 1.00 35.97 81 LYS A C 1
ATOM 639 O O . LYS A 1 81 ? 23.843 9.016 -31.659 1.00 35.97 81 LYS A O 1
ATOM 644 N N . LEU A 1 82 ? 23.745 10.421 -33.403 1.00 37.50 82 LEU A N 1
ATOM 645 C CA . LEU A 1 82 ? 22.679 9.708 -34.112 1.00 37.50 82 LEU A CA 1
ATOM 646 C C . LEU A 1 82 ? 23.189 8.391 -34.711 1.00 37.50 82 LEU A C 1
ATOM 648 O O . LEU A 1 82 ? 22.447 7.409 -34.751 1.00 37.50 82 LEU A O 1
ATOM 652 N N . LYS A 1 83 ? 24.472 8.333 -35.108 1.00 42.12 83 LYS A N 1
ATOM 653 C CA . LYS A 1 83 ? 25.086 7.083 -35.573 1.00 42.12 83 LYS A CA 1
ATOM 654 C C . LYS A 1 83 ? 25.200 6.032 -34.461 1.00 42.12 83 LYS A C 1
ATOM 656 O O . LYS A 1 83 ? 24.937 4.854 -34.694 1.00 42.12 83 LYS A O 1
ATOM 661 N N . ALA A 1 84 ? 25.580 6.448 -33.254 1.00 41.25 84 ALA A N 1
ATOM 662 C CA . ALA A 1 84 ? 25.638 5.572 -32.084 1.00 41.25 84 ALA A CA 1
ATOM 663 C C . ALA A 1 84 ? 24.236 5.101 -31.660 1.00 41.25 84 ALA A C 1
ATOM 665 O O . ALA A 1 84 ? 24.010 3.904 -31.503 1.00 41.25 84 ALA A O 1
ATOM 666 N N . PHE A 1 85 ? 23.279 6.032 -31.602 1.00 40.69 85 PHE A N 1
ATOM 667 C CA . PHE A 1 85 ? 21.868 5.772 -31.306 1.00 40.69 85 PHE A CA 1
ATOM 668 C C . PHE A 1 85 ? 21.245 4.724 -32.245 1.00 40.69 85 PHE A C 1
ATOM 670 O O . PHE A 1 85 ? 20.639 3.758 -31.784 1.00 40.69 85 PHE A O 1
ATOM 677 N N . GLY A 1 86 ? 21.453 4.855 -33.562 1.00 41.25 86 GLY A N 1
ATOM 678 C CA . GLY A 1 86 ? 20.941 3.890 -34.539 1.00 41.25 86 GLY A CA 1
ATOM 679 C C . GLY A 1 86 ? 21.572 2.498 -34.413 1.00 41.25 86 GLY A C 1
ATOM 680 O O . GLY A 1 86 ? 20.869 1.501 -34.537 1.00 41.25 86 GLY A O 1
ATOM 681 N N . LYS A 1 87 ? 22.873 2.398 -34.100 1.00 42.94 87 LYS A N 1
ATOM 682 C CA . LYS A 1 87 ? 23.558 1.103 -33.922 1.00 42.94 87 LYS A CA 1
ATOM 683 C C . LYS A 1 87 ? 23.074 0.344 -32.683 1.00 42.94 87 LYS A C 1
ATOM 685 O O . LYS A 1 87 ? 22.886 -0.869 -32.767 1.00 42.94 87 LYS A O 1
ATOM 690 N N . THR A 1 88 ? 22.841 1.038 -31.569 1.00 42.38 88 THR A N 1
ATOM 691 C CA . THR A 1 88 ? 22.314 0.432 -30.334 1.00 42.38 88 THR A CA 1
ATOM 692 C C . THR A 1 88 ? 20.871 -0.043 -30.515 1.00 42.38 88 THR A C 1
ATOM 694 O O . THR A 1 88 ? 20.559 -1.184 -30.176 1.00 42.38 88 THR A O 1
ATOM 697 N N . ALA A 1 89 ? 20.014 0.770 -31.144 1.00 42.97 89 ALA A N 1
ATOM 698 C CA . ALA A 1 89 ? 18.634 0.392 -31.459 1.00 42.97 89 ALA A CA 1
ATOM 699 C C . ALA A 1 89 ? 18.562 -0.831 -32.395 1.00 42.97 89 ALA A C 1
ATOM 701 O O . ALA A 1 89 ? 17.802 -1.764 -32.145 1.00 42.97 89 ALA A O 1
ATOM 702 N N . ILE A 1 90 ? 19.407 -0.877 -33.433 1.00 45.25 90 ILE A N 1
ATOM 703 C CA . ILE A 1 90 ? 19.500 -2.015 -34.363 1.00 45.25 90 ILE A CA 1
ATOM 704 C C . ILE A 1 90 ? 19.989 -3.289 -33.649 1.00 45.25 90 ILE A C 1
ATOM 706 O O . ILE A 1 90 ? 19.452 -4.370 -33.883 1.00 45.25 90 ILE A O 1
ATOM 710 N N . GLY A 1 91 ? 20.974 -3.180 -32.753 1.00 43.69 91 GLY A N 1
ATOM 711 C CA . GLY A 1 91 ? 21.491 -4.319 -31.985 1.00 43.69 91 GLY A CA 1
ATOM 712 C C . GLY A 1 91 ? 20.477 -4.926 -31.008 1.00 43.69 91 GLY A C 1
ATOM 713 O O . GLY A 1 91 ? 20.462 -6.143 -30.827 1.00 43.69 91 GLY A O 1
ATOM 714 N N . LEU A 1 92 ? 19.609 -4.100 -30.417 1.00 46.19 92 LEU A N 1
ATOM 715 C CA . LEU A 1 92 ? 18.525 -4.542 -29.534 1.00 46.19 92 LEU A CA 1
ATOM 716 C C . LEU A 1 92 ? 17.405 -5.242 -30.310 1.00 46.19 92 LEU A C 1
ATOM 718 O O . LEU A 1 92 ? 16.981 -6.325 -29.930 1.00 46.19 92 LEU A O 1
ATOM 722 N N . VAL A 1 93 ? 16.983 -4.680 -31.441 1.00 43.53 93 VAL A N 1
ATOM 723 C CA . VAL A 1 93 ? 15.928 -5.238 -32.307 1.00 43.53 93 VAL A CA 1
ATOM 724 C C . VAL A 1 93 ? 16.305 -6.591 -32.902 1.00 43.53 93 VAL A C 1
ATOM 726 O O . VAL A 1 93 ? 15.457 -7.470 -33.033 1.00 43.53 93 VAL A O 1
ATOM 729 N N . MET A 1 94 ? 17.575 -6.777 -33.263 1.00 41.84 94 MET A N 1
ATOM 730 C CA . MET A 1 94 ? 18.061 -8.061 -33.775 1.00 41.84 94 MET A CA 1
ATOM 731 C C . MET A 1 94 ? 18.182 -9.135 -32.681 1.00 41.84 94 MET A C 1
ATOM 733 O O . MET A 1 94 ? 18.501 -10.283 -32.990 1.00 41.84 94 MET A O 1
ATOM 737 N N . ASN A 1 95 ? 17.921 -8.794 -31.414 1.00 41.84 95 ASN A N 1
ATOM 738 C CA . ASN A 1 95 ? 17.829 -9.758 -30.331 1.00 41.84 95 ASN A CA 1
ATOM 739 C C . ASN A 1 95 ? 16.382 -10.295 -30.238 1.00 41.84 95 ASN A C 1
ATOM 741 O O . ASN A 1 95 ? 15.485 -9.548 -29.841 1.00 41.84 95 ASN A O 1
ATOM 745 N N . PRO A 1 96 ? 16.127 -11.581 -30.554 1.00 39.72 96 PRO A N 1
ATOM 746 C CA . PRO A 1 96 ? 14.772 -12.149 -30.617 1.00 39.72 96 PRO A CA 1
ATOM 747 C C . PRO A 1 96 ? 13.983 -12.049 -29.300 1.00 39.72 96 PRO A C 1
ATOM 749 O O . PRO A 1 96 ? 12.761 -12.150 -29.297 1.00 39.72 96 PRO A O 1
ATOM 752 N N . TYR A 1 97 ? 14.663 -11.801 -28.183 1.00 41.38 97 TYR A N 1
ATOM 753 C CA . TYR A 1 97 ? 14.069 -11.707 -26.852 1.00 41.38 97 TYR A CA 1
ATOM 754 C C . TYR A 1 97 ? 13.677 -10.276 -26.460 1.00 41.38 97 TYR A C 1
ATOM 756 O O . TYR A 1 97 ? 12.776 -10.076 -25.649 1.00 41.38 97 TYR A O 1
ATOM 764 N N . PHE A 1 98 ? 14.281 -9.272 -27.099 1.00 42.53 98 PHE A N 1
ATOM 765 C CA . PHE A 1 98 ? 13.846 -7.877 -27.007 1.00 42.53 98 PHE A CA 1
ATOM 766 C C . PHE A 1 98 ? 12.496 -7.665 -27.710 1.00 42.53 98 PHE A C 1
ATOM 768 O O . PHE A 1 98 ? 11.625 -6.969 -27.192 1.00 42.53 98 PHE A O 1
ATOM 775 N N . ALA A 1 99 ? 12.279 -8.345 -28.842 1.00 43.84 99 ALA A N 1
ATOM 776 C CA . ALA A 1 99 ? 10.990 -8.361 -29.537 1.00 43.84 99 ALA A CA 1
ATOM 777 C C . ALA A 1 99 ? 9.858 -8.961 -28.675 1.00 43.84 99 ALA A C 1
ATOM 779 O O . ALA A 1 99 ? 8.716 -8.512 -28.755 1.00 43.84 99 ALA A O 1
ATOM 780 N N . ALA A 1 100 ? 10.181 -9.927 -27.805 1.00 39.25 100 ALA A N 1
ATOM 781 C CA . ALA A 1 100 ? 9.219 -10.574 -26.913 1.00 39.25 100 ALA A CA 1
ATOM 782 C C . ALA A 1 100 ? 8.763 -9.683 -25.739 1.00 39.25 100 ALA A C 1
ATOM 784 O O . ALA A 1 100 ? 7.597 -9.754 -25.359 1.00 39.25 100 ALA A O 1
ATOM 785 N N . LEU A 1 101 ? 9.639 -8.829 -25.190 1.00 35.78 101 LEU A N 1
ATOM 786 C CA . LEU A 1 101 ? 9.285 -7.884 -24.116 1.00 35.78 101 LEU A CA 1
ATOM 787 C C . LEU A 1 101 ? 8.518 -6.656 -24.615 1.00 35.78 101 LEU A C 1
ATOM 789 O O . LEU A 1 101 ? 7.640 -6.159 -23.919 1.00 35.78 101 LEU A O 1
ATOM 793 N N . ALA A 1 102 ? 8.840 -6.158 -25.812 1.00 43.22 102 ALA A N 1
ATOM 794 C CA . ALA A 1 102 ? 8.189 -4.970 -26.363 1.00 43.22 102 ALA A CA 1
ATOM 795 C C . ALA A 1 102 ? 6.787 -5.259 -26.938 1.00 43.22 102 ALA A C 1
ATOM 797 O O . ALA A 1 102 ? 6.027 -4.324 -27.174 1.00 43.22 102 ALA A O 1
ATOM 798 N N . GLY A 1 103 ? 6.447 -6.527 -27.212 1.00 37.16 103 GLY A N 1
ATOM 799 C CA . GLY A 1 103 ? 5.194 -6.897 -27.886 1.00 37.16 103 GLY A CA 1
ATOM 800 C C . GLY A 1 103 ? 5.079 -6.370 -29.326 1.00 37.16 103 GLY A C 1
ATOM 801 O O . GLY A 1 103 ? 3.994 -6.367 -29.900 1.00 37.16 103 GLY A O 1
ATOM 802 N N . VAL A 1 104 ? 6.186 -5.901 -29.915 1.00 35.62 104 VAL A N 1
ATOM 803 C CA . VAL A 1 104 ? 6.234 -5.226 -31.219 1.00 35.62 104 VAL A CA 1
ATOM 804 C C . VAL A 1 104 ? 6.633 -6.223 -32.295 1.00 35.62 104 VAL A C 1
ATOM 806 O O . VAL A 1 104 ? 7.702 -6.828 -32.205 1.00 35.62 104 VAL A O 1
ATOM 809 N N . VAL A 1 105 ? 5.821 -6.342 -33.352 1.00 34.09 105 VAL A N 1
ATOM 810 C CA . VAL A 1 105 ? 6.132 -7.246 -34.462 1.00 34.09 105 VAL A CA 1
ATOM 811 C C . VAL A 1 105 ? 6.171 -6.584 -35.826 1.00 34.09 105 VAL A C 1
ATOM 813 O O . VAL A 1 105 ? 5.150 -6.355 -36.458 1.00 34.09 105 VAL A O 1
ATOM 816 N N . GLY A 1 106 ? 7.386 -6.368 -36.318 1.00 34.22 106 GLY A N 1
ATOM 817 C CA . GLY A 1 106 ? 7.643 -5.951 -37.690 1.00 34.22 106 GLY A CA 1
ATOM 818 C C . GLY A 1 106 ? 8.851 -5.029 -37.753 1.00 34.22 106 GLY A C 1
ATOM 819 O O . GLY A 1 106 ? 8.968 -4.072 -36.989 1.00 34.22 106 GLY A O 1
ATOM 820 N N . VAL A 1 107 ? 9.766 -5.313 -38.678 1.00 33.12 107 VAL A N 1
ATOM 821 C CA . VAL A 1 107 ? 11.088 -4.669 -38.787 1.00 33.12 107 VAL A CA 1
ATOM 822 C C . VAL A 1 107 ? 10.999 -3.145 -39.025 1.00 33.12 107 VAL A C 1
ATOM 824 O O . VAL A 1 107 ? 11.911 -2.406 -38.654 1.00 33.12 107 VAL A O 1
ATOM 827 N N . GLY A 1 108 ? 9.866 -2.656 -39.542 1.00 33.34 108 GLY A N 1
ATOM 828 C CA . GLY A 1 108 ? 9.563 -1.236 -39.759 1.00 33.34 108 GLY A CA 1
ATOM 829 C C . GLY A 1 108 ? 9.145 -0.414 -38.532 1.00 33.34 108 GLY A C 1
ATOM 830 O O . GLY A 1 108 ? 9.230 0.810 -38.561 1.00 33.34 108 GLY A O 1
ATOM 831 N N . MET A 1 109 ? 8.741 -1.051 -37.428 1.00 37.50 109 MET A N 1
ATOM 832 C CA . MET A 1 109 ? 8.269 -0.360 -36.212 1.00 37.50 109 MET A CA 1
ATOM 833 C C . MET A 1 109 ? 9.389 0.110 -35.274 1.00 37.50 109 MET A C 1
ATOM 835 O O . MET A 1 109 ? 9.153 0.797 -34.284 1.00 37.50 109 MET A O 1
ATOM 839 N N . THR A 1 110 ? 10.627 -0.238 -35.591 1.00 42.00 110 THR A N 1
ATOM 840 C CA . THR A 1 110 ? 11.778 -0.215 -34.682 1.00 42.00 110 THR A CA 1
ATOM 841 C C . THR A 1 110 ? 12.288 1.193 -34.380 1.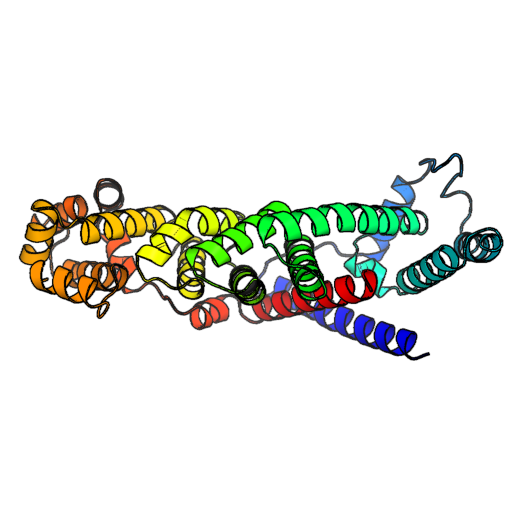00 42.00 110 THR A C 1
ATOM 843 O O . THR A 1 110 ? 12.559 1.528 -33.227 1.00 42.00 110 THR A O 1
ATOM 846 N N . PHE A 1 111 ? 12.327 2.063 -35.391 1.00 39.97 111 PHE A N 1
ATOM 847 C CA . PHE A 1 111 ? 12.693 3.472 -35.213 1.00 39.97 111 PHE A CA 1
ATOM 848 C C . PHE A 1 111 ? 11.568 4.284 -34.589 1.00 39.97 111 PHE A C 1
ATOM 850 O O . PHE A 1 111 ? 11.845 5.131 -33.748 1.00 39.97 111 PHE A O 1
ATOM 857 N N . LYS A 1 112 ? 10.310 4.005 -34.950 1.00 40.84 112 LYS A N 1
ATOM 858 C CA . LYS A 1 112 ? 9.144 4.661 -34.350 1.00 40.84 112 LYS A CA 1
ATOM 859 C C . LYS A 1 112 ? 9.023 4.320 -32.868 1.00 40.84 112 LYS A C 1
ATOM 861 O O . LYS A 1 112 ? 8.846 5.229 -32.077 1.00 40.84 112 LYS A O 1
ATOM 866 N N . TRP A 1 113 ? 9.177 3.056 -32.481 1.00 45.91 113 TRP A N 1
ATOM 867 C CA . TRP A 1 113 ? 9.125 2.646 -31.078 1.00 45.91 113 TRP A CA 1
ATOM 868 C C . TRP A 1 113 ? 10.253 3.268 -30.256 1.00 45.91 113 TRP A C 1
ATOM 870 O O . TRP A 1 113 ? 9.992 3.829 -29.202 1.00 45.91 113 TRP A O 1
ATOM 880 N N . PHE A 1 114 ? 11.494 3.260 -30.752 1.00 46.75 114 PHE A N 1
ATOM 881 C CA . PHE A 1 114 ? 12.599 3.883 -30.025 1.00 46.75 114 PHE A CA 1
ATOM 882 C C . PHE A 1 114 ? 12.465 5.415 -30.000 1.00 46.75 114 PHE A C 1
ATOM 884 O O . PHE A 1 114 ? 12.784 6.049 -28.999 1.00 46.75 114 PHE A O 1
ATOM 891 N N . TYR A 1 115 ? 11.938 6.028 -31.063 1.00 46.25 115 TYR A N 1
ATOM 892 C CA . TYR A 1 115 ? 11.596 7.452 -31.100 1.00 46.25 115 TYR A CA 1
ATOM 893 C C . TYR A 1 115 ? 10.469 7.805 -30.118 1.00 46.25 115 TYR A C 1
ATOM 895 O O . TYR A 1 115 ? 10.612 8.756 -29.355 1.00 46.25 115 TYR A O 1
ATOM 903 N N . ASP A 1 116 ? 9.386 7.029 -30.090 1.00 51.16 116 ASP A N 1
ATOM 904 C CA . ASP A 1 116 ? 8.254 7.191 -29.174 1.00 51.16 116 ASP A CA 1
ATOM 905 C C . ASP A 1 116 ? 8.679 6.921 -27.727 1.00 51.16 116 ASP A C 1
ATOM 907 O O . ASP A 1 116 ? 8.274 7.660 -26.836 1.00 51.16 116 ASP A O 1
ATOM 911 N N . TYR A 1 117 ? 9.565 5.949 -27.496 1.00 56.31 117 TYR A N 1
ATOM 912 C CA . TYR A 1 117 ? 10.207 5.686 -26.210 1.00 56.31 117 TYR A CA 1
ATOM 913 C C . TYR A 1 117 ? 11.034 6.889 -25.756 1.00 56.31 117 TYR A C 1
ATOM 915 O O . TYR A 1 117 ? 10.849 7.365 -24.644 1.00 56.31 117 TYR A O 1
ATOM 923 N N . ASN A 1 118 ? 11.882 7.452 -26.626 1.00 53.06 118 ASN A N 1
ATOM 924 C CA . ASN A 1 118 ? 12.675 8.648 -26.319 1.00 53.06 118 ASN A CA 1
ATOM 925 C C . ASN A 1 118 ? 11.803 9.904 -26.120 1.00 53.06 118 ASN A C 1
ATOM 927 O O . ASN A 1 118 ? 12.098 10.743 -25.268 1.00 53.06 118 ASN A O 1
ATOM 931 N N . LYS A 1 119 ? 10.701 10.035 -26.864 1.00 59.06 119 LYS A N 1
ATOM 932 C CA . LYS A 1 119 ? 9.721 11.116 -26.700 1.00 59.06 119 LYS A CA 1
ATOM 933 C C . LYS A 1 119 ? 8.938 10.968 -25.391 1.00 59.06 119 LYS A C 1
ATOM 935 O O . LYS A 1 119 ? 8.801 11.942 -24.653 1.00 59.06 119 LYS A O 1
ATOM 940 N N . GLY A 1 120 ? 8.481 9.758 -25.080 1.00 60.28 120 GLY A N 1
ATOM 941 C CA . GLY A 1 120 ? 7.820 9.404 -23.825 1.00 60.28 120 GLY A CA 1
ATOM 942 C C . GLY A 1 120 ? 8.750 9.553 -22.624 1.00 60.28 120 GLY A C 1
ATOM 943 O O . GLY A 1 120 ? 8.334 10.065 -21.592 1.00 60.28 120 GLY A O 1
ATOM 944 N N . LEU A 1 121 ? 10.038 9.236 -22.781 1.00 68.06 121 LEU A N 1
ATOM 945 C CA . LEU A 1 121 ? 11.099 9.451 -21.793 1.00 68.06 121 LEU A CA 1
ATOM 946 C C . LEU A 1 121 ? 11.204 10.911 -21.365 1.00 68.06 121 LEU A C 1
ATOM 948 O O . LEU A 1 121 ? 11.399 11.172 -20.180 1.00 68.06 121 LEU A O 1
ATOM 952 N N . LEU A 1 122 ? 11.080 11.863 -22.295 1.00 66.75 122 LEU A N 1
ATOM 953 C CA . LEU A 1 122 ? 11.119 13.291 -21.968 1.00 66.75 122 LEU A CA 1
ATOM 954 C C . LEU A 1 122 ? 9.920 13.696 -21.108 1.00 66.75 122 LEU A C 1
ATOM 956 O O . LEU A 1 122 ? 10.101 14.377 -20.097 1.00 66.75 122 LEU A O 1
ATOM 960 N N . GLU A 1 123 ? 8.713 13.257 -21.474 1.00 71.06 123 GLU A N 1
ATOM 961 C CA . GLU A 1 123 ? 7.506 13.540 -20.692 1.00 71.06 123 GLU A CA 1
ATOM 962 C C . GLU A 1 123 ? 7.551 12.847 -19.325 1.00 71.06 123 GLU A C 1
ATOM 964 O O . GLU A 1 123 ? 7.333 13.503 -18.310 1.00 71.06 123 GLU A O 1
ATOM 969 N N . ALA A 1 124 ? 7.928 11.569 -19.278 1.00 70.75 124 ALA A N 1
ATOM 970 C CA . ALA A 1 124 ? 8.091 10.794 -18.052 1.00 70.75 124 ALA A CA 1
ATOM 971 C C . ALA A 1 124 ? 9.147 11.416 -17.126 1.00 70.75 124 ALA A C 1
ATOM 973 O O . ALA A 1 124 ? 8.893 11.617 -15.945 1.00 70.75 124 ALA A O 1
ATOM 974 N N . THR A 1 125 ? 10.307 11.812 -17.663 1.00 75.56 125 THR A N 1
ATOM 975 C CA . THR A 1 125 ? 11.368 12.494 -16.899 1.00 75.56 125 THR A CA 1
ATOM 976 C C . THR A 1 125 ? 10.883 13.832 -16.344 1.00 75.56 125 THR A C 1
ATOM 978 O O . THR A 1 125 ? 11.187 14.169 -15.199 1.00 75.56 125 THR A O 1
ATOM 981 N N . ARG A 1 126 ? 10.129 14.604 -17.138 1.00 76.44 126 ARG A N 1
ATOM 982 C CA . ARG A 1 126 ? 9.544 15.874 -16.695 1.00 76.44 126 ARG A CA 1
ATOM 983 C C . ARG A 1 126 ? 8.538 15.647 -15.566 1.00 76.44 126 ARG A C 1
ATOM 985 O O . ARG A 1 126 ? 8.666 16.284 -14.529 1.00 76.44 126 ARG A O 1
ATOM 992 N N . LEU A 1 127 ? 7.592 14.726 -15.749 1.00 75.69 127 LEU A N 1
ATOM 993 C CA . LEU A 1 127 ? 6.556 14.412 -14.763 1.00 75.69 127 LEU A CA 1
ATOM 994 C C . LEU A 1 127 ? 7.154 13.876 -13.462 1.00 75.69 127 LEU A C 1
ATOM 996 O O . LEU A 1 127 ? 6.833 14.390 -12.398 1.00 75.69 127 LEU A O 1
ATOM 1000 N N . THR A 1 128 ? 8.072 12.906 -13.530 1.00 75.94 128 THR A N 1
ATOM 1001 C CA . THR A 1 128 ? 8.736 12.387 -12.328 1.00 75.94 128 THR A CA 1
ATOM 1002 C C . THR A 1 128 ? 9.465 13.502 -11.585 1.00 75.94 128 THR A C 1
ATOM 1004 O O . THR A 1 128 ? 9.329 13.599 -10.374 1.00 75.94 128 THR A O 1
ATOM 1007 N N . ARG A 1 129 ? 10.171 14.399 -12.286 1.00 80.00 129 ARG A N 1
ATOM 1008 C CA . ARG A 1 129 ? 10.834 15.545 -11.646 1.00 80.00 129 ARG A CA 1
ATOM 1009 C C . ARG A 1 129 ? 9.840 16.495 -10.984 1.00 80.00 129 ARG A C 1
ATOM 1011 O O . ARG A 1 129 ? 10.104 16.952 -9.880 1.00 80.00 129 ARG A O 1
ATOM 1018 N N . GLU A 1 130 ? 8.749 16.831 -11.668 1.00 78.06 130 GLU A N 1
ATOM 1019 C CA . GLU A 1 130 ? 7.743 17.772 -11.162 1.00 78.06 130 GLU A CA 1
ATOM 1020 C C . GLU A 1 130 ? 7.034 17.249 -9.912 1.00 78.06 130 GLU A C 1
ATOM 1022 O O . GLU A 1 130 ? 6.791 18.030 -8.998 1.00 78.06 130 GLU A O 1
ATOM 1027 N N . PHE A 1 131 ? 6.746 15.947 -9.858 1.00 78.44 131 PHE A N 1
ATOM 1028 C CA . PHE A 1 131 ? 6.060 15.328 -8.724 1.00 78.44 131 PHE A CA 1
ATOM 1029 C C . PHE A 1 131 ? 7.019 15.020 -7.572 1.00 78.44 131 PHE A C 1
ATOM 1031 O O . PHE A 1 131 ? 6.762 15.404 -6.440 1.00 78.44 131 PHE A O 1
ATOM 1038 N N . THR A 1 132 ? 8.167 14.392 -7.845 1.00 81.12 132 THR A N 1
ATOM 1039 C CA . THR A 1 132 ? 9.045 13.898 -6.770 1.00 81.12 132 THR A CA 1
ATOM 1040 C C . THR A 1 132 ? 10.167 14.860 -6.384 1.00 81.12 132 THR A C 1
ATOM 1042 O O . THR A 1 132 ? 10.842 14.654 -5.375 1.00 81.12 132 THR A O 1
ATOM 1045 N N . GLY A 1 133 ? 10.445 15.874 -7.208 1.00 81.19 133 GLY A N 1
ATOM 1046 C CA . GLY A 1 133 ? 11.590 16.773 -7.040 1.00 81.19 133 GLY A CA 1
ATOM 1047 C C . GLY A 1 133 ? 12.955 16.130 -7.320 1.00 81.19 133 GLY A C 1
ATOM 1048 O O . GLY A 1 133 ? 13.986 16.790 -7.169 1.00 81.19 133 GLY A O 1
ATOM 1049 N N . TYR A 1 134 ? 13.005 14.857 -7.733 1.00 80.62 134 TYR A N 1
ATOM 1050 C CA . TYR A 1 134 ? 14.269 14.168 -7.989 1.00 80.62 134 TYR A CA 1
ATOM 1051 C C . TYR A 1 134 ? 15.005 14.717 -9.214 1.00 80.62 134 TYR A C 1
ATOM 1053 O O . TYR A 1 134 ? 14.421 15.178 -10.198 1.00 80.62 134 TYR A O 1
ATOM 1061 N N . THR A 1 135 ? 16.334 14.619 -9.168 1.00 80.81 135 THR A N 1
ATOM 1062 C CA . THR A 1 135 ? 17.242 14.989 -10.261 1.00 80.81 135 THR A CA 1
ATOM 1063 C C . THR A 1 135 ? 18.353 13.944 -10.410 1.00 80.81 135 THR A C 1
ATOM 1065 O O . THR A 1 135 ? 18.515 13.084 -9.543 1.00 80.81 135 THR A O 1
ATOM 1068 N N . GLY A 1 136 ? 19.098 13.986 -11.521 1.00 81.25 136 GLY A N 1
ATOM 1069 C CA . GLY A 1 136 ? 20.207 13.060 -11.783 1.00 81.25 136 GLY A CA 1
ATOM 1070 C C . GLY A 1 136 ? 19.794 11.584 -11.752 1.00 81.25 136 GLY A C 1
ATOM 1071 O O . GLY A 1 136 ? 18.703 11.225 -12.188 1.00 81.25 136 GLY A O 1
ATOM 1072 N N . GLU A 1 137 ? 20.656 10.739 -11.191 1.00 85.94 137 GLU A N 1
ATOM 1073 C CA . GLU A 1 137 ? 20.469 9.283 -11.119 1.00 85.94 137 GLU A CA 1
ATOM 1074 C C . GLU A 1 137 ? 19.203 8.870 -10.347 1.00 85.94 137 GLU A C 1
ATOM 1076 O O . GLU A 1 137 ? 18.516 7.922 -10.731 1.00 85.94 137 GLU A O 1
ATOM 1081 N N . ALA A 1 138 ? 18.830 9.612 -9.297 1.00 81.88 138 ALA A N 1
ATOM 1082 C CA . ALA A 1 138 ? 17.613 9.339 -8.529 1.00 81.88 138 ALA A CA 1
ATOM 1083 C C . ALA A 1 138 ? 16.340 9.558 -9.368 1.00 81.88 138 ALA A C 1
ATOM 1085 O O . ALA A 1 138 ? 15.376 8.799 -9.256 1.00 81.88 138 ALA A O 1
ATOM 1086 N N . LEU A 1 139 ? 16.346 10.567 -10.248 1.00 81.25 139 LEU A N 1
ATOM 1087 C CA . LEU A 1 139 ? 15.245 10.825 -11.181 1.00 81.25 139 LEU A CA 1
ATOM 1088 C C . LEU A 1 139 ? 15.108 9.699 -12.204 1.00 81.25 139 LEU A C 1
ATOM 1090 O O . LEU A 1 139 ? 14.002 9.220 -12.445 1.00 81.25 139 LEU A O 1
ATOM 1094 N N . GLU A 1 140 ? 16.225 9.277 -12.792 1.00 80.19 140 GLU A N 1
ATOM 1095 C CA . GLU A 1 140 ? 16.254 8.190 -13.773 1.00 80.19 140 GLU A CA 1
ATOM 1096 C C . GLU A 1 140 ? 15.806 6.870 -13.149 1.00 80.19 140 GLU A C 1
ATOM 1098 O O . GLU A 1 140 ? 14.955 6.182 -13.711 1.00 80.19 140 GLU A O 1
ATOM 1103 N N . THR A 1 141 ? 16.301 6.564 -11.949 1.00 87.75 141 THR A N 1
ATOM 1104 C CA . THR A 1 141 ? 15.936 5.360 -11.196 1.00 87.75 141 THR A CA 1
ATOM 1105 C C . THR A 1 141 ? 14.443 5.323 -10.896 1.00 87.75 141 THR A C 1
ATOM 1107 O O . THR A 1 141 ? 13.796 4.301 -11.140 1.00 87.75 141 THR A O 1
ATOM 1110 N N . MET A 1 142 ? 13.880 6.435 -10.413 1.00 88.81 142 MET A N 1
ATOM 1111 C CA . MET A 1 142 ? 12.452 6.539 -10.117 1.00 88.81 142 MET A CA 1
ATOM 1112 C C . MET A 1 142 ? 11.608 6.404 -11.386 1.00 88.81 142 MET A C 1
ATOM 1114 O O . MET A 1 142 ? 10.720 5.556 -11.449 1.00 88.81 142 MET A O 1
ATOM 1118 N N . ARG A 1 143 ? 11.930 7.171 -12.434 1.00 87.31 143 ARG A N 1
ATOM 1119 C CA . ARG A 1 143 ? 11.242 7.120 -13.732 1.00 87.31 143 ARG A CA 1
ATOM 1120 C C . ARG A 1 143 ? 11.246 5.707 -14.314 1.00 87.31 143 ARG A C 1
ATOM 1122 O O . ARG A 1 143 ? 10.200 5.214 -14.723 1.00 87.31 143 ARG A O 1
ATOM 1129 N N . ASN A 1 144 ? 12.407 5.052 -14.340 1.00 82.62 144 ASN A N 1
ATOM 1130 C CA . ASN A 1 144 ? 12.552 3.706 -14.892 1.00 82.62 144 ASN A CA 1
ATOM 1131 C C . ASN A 1 144 ? 11.781 2.675 -14.061 1.00 82.62 144 ASN A C 1
ATOM 1133 O O . ASN A 1 144 ? 11.234 1.736 -14.632 1.00 82.62 144 ASN A O 1
ATOM 1137 N N . SER A 1 145 ? 11.700 2.863 -12.738 1.00 89.81 145 SER A N 1
ATOM 1138 C CA . SER A 1 145 ? 10.897 2.017 -11.849 1.00 89.81 145 SER A CA 1
ATOM 1139 C C . SER A 1 145 ? 9.395 2.164 -12.112 1.00 89.81 145 SER A C 1
ATOM 1141 O O . SER A 1 145 ? 8.692 1.158 -12.192 1.00 89.81 145 SER A O 1
ATOM 1143 N N . ILE A 1 146 ? 8.905 3.398 -12.281 1.00 86.31 146 ILE A N 1
ATOM 1144 C CA . ILE A 1 146 ? 7.498 3.679 -12.604 1.00 86.31 146 ILE A CA 1
ATOM 1145 C C . ILE A 1 146 ? 7.149 3.086 -13.969 1.00 86.31 146 ILE A C 1
ATOM 1147 O O . ILE A 1 146 ? 6.189 2.329 -14.065 1.00 86.31 146 ILE A O 1
ATOM 1151 N N . ALA A 1 147 ? 7.954 3.371 -15.000 1.00 79.62 147 ALA A N 1
ATOM 1152 C CA . ALA A 1 147 ? 7.737 2.858 -16.352 1.00 79.62 147 ALA A CA 1
ATOM 1153 C C . ALA A 1 147 ? 7.736 1.326 -16.378 1.00 79.62 147 ALA A C 1
ATOM 1155 O O . ALA A 1 147 ? 6.821 0.721 -16.918 1.00 79.62 147 ALA A O 1
ATOM 1156 N N . ALA A 1 148 ? 8.698 0.692 -15.705 1.00 81.25 148 ALA A N 1
ATOM 1157 C CA . ALA A 1 148 ? 8.762 -0.762 -15.638 1.00 81.25 148 ALA A CA 1
ATOM 1158 C C . ALA A 1 148 ? 7.510 -1.384 -15.014 1.00 81.25 148 ALA A C 1
ATOM 1160 O O . ALA A 1 148 ? 7.003 -2.389 -15.507 1.00 81.25 148 ALA A O 1
ATOM 1161 N N . THR A 1 149 ? 7.000 -0.771 -13.950 1.00 82.38 149 THR A N 1
ATOM 1162 C CA . THR A 1 149 ? 5.785 -1.228 -13.270 1.00 82.38 149 THR A CA 1
ATOM 1163 C C . THR A 1 149 ? 4.553 -1.006 -14.145 1.00 82.38 149 THR A C 1
ATOM 1165 O O . THR A 1 149 ? 3.743 -1.916 -14.299 1.00 82.38 149 THR A O 1
ATOM 1168 N N . ALA A 1 150 ? 4.434 0.179 -14.750 1.00 81.19 150 ALA A N 1
ATOM 1169 C CA . ALA A 1 150 ? 3.339 0.549 -15.639 1.00 81.19 150 ALA A CA 1
ATOM 1170 C C . ALA A 1 150 ? 3.249 -0.390 -16.851 1.00 81.19 150 ALA A C 1
ATOM 1172 O O . ALA A 1 150 ? 2.196 -0.979 -17.085 1.00 81.19 150 ALA A O 1
ATOM 1173 N N . ASP A 1 151 ? 4.367 -0.610 -17.546 1.00 75.88 151 ASP A N 1
ATOM 1174 C CA . ASP A 1 151 ? 4.439 -1.482 -18.720 1.00 75.88 151 ASP A CA 1
ATOM 1175 C C . ASP A 1 151 ? 4.129 -2.940 -18.354 1.00 75.88 151 ASP A C 1
ATOM 1177 O O . ASP A 1 151 ? 3.347 -3.606 -19.030 1.00 75.88 151 ASP A O 1
ATOM 1181 N N . THR A 1 152 ? 4.708 -3.437 -17.253 1.00 74.75 152 THR A N 1
ATOM 1182 C CA . THR A 1 152 ? 4.548 -4.842 -16.839 1.00 74.75 152 THR A CA 1
ATOM 1183 C C . THR A 1 152 ? 3.127 -5.145 -16.370 1.00 74.75 152 THR A C 1
ATOM 1185 O O . THR A 1 152 ? 2.601 -6.222 -16.646 1.00 74.75 152 THR A O 1
ATOM 1188 N N . MET A 1 153 ? 2.501 -4.204 -15.661 1.00 78.06 153 MET A N 1
ATOM 1189 C CA . MET A 1 153 ? 1.179 -4.392 -15.057 1.00 78.06 153 MET A CA 1
ATOM 1190 C C . MET A 1 153 ? 0.039 -3.799 -15.896 1.00 78.06 153 MET A C 1
ATOM 1192 O O . MET A 1 153 ? -1.114 -3.844 -15.468 1.00 78.06 153 MET A O 1
ATOM 1196 N N . GLY A 1 154 ? 0.342 -3.238 -17.072 1.00 77.31 154 GLY A N 1
ATOM 1197 C CA . GLY A 1 154 ? -0.643 -2.626 -17.966 1.00 77.31 154 GLY A CA 1
ATOM 1198 C C . GLY A 1 154 ? -1.351 -1.412 -17.355 1.00 77.31 154 GLY A C 1
ATOM 1199 O O . GLY A 1 154 ? -2.567 -1.279 -17.489 1.00 77.31 154 GLY A O 1
ATOM 1200 N N . LYS A 1 155 ? -0.615 -0.555 -16.638 1.00 83.00 155 LYS A N 1
ATOM 1201 C CA . LYS A 1 155 ? -1.133 0.655 -15.974 1.00 83.00 155 LYS A CA 1
ATOM 1202 C C . LYS A 1 155 ? -0.648 1.926 -16.655 1.00 83.00 155 LYS A C 1
ATOM 1204 O O . LYS A 1 155 ? 0.364 1.918 -17.349 1.00 83.00 155 LYS A O 1
ATOM 1209 N N . ASP A 1 156 ? -1.343 3.036 -16.417 1.00 83.81 156 ASP A N 1
ATOM 1210 C CA . ASP A 1 156 ? -0.865 4.345 -16.856 1.00 83.81 156 ASP A CA 1
ATOM 1211 C C . ASP A 1 156 ? 0.329 4.798 -15.997 1.00 83.81 156 ASP A C 1
ATOM 1213 O O . ASP A 1 156 ? 0.337 4.655 -14.770 1.00 83.81 156 ASP A O 1
ATOM 1217 N N . PHE A 1 157 ? 1.346 5.372 -16.641 1.00 84.06 157 PHE A N 1
ATOM 1218 C CA . PHE A 1 157 ? 2.529 5.896 -15.958 1.00 84.06 157 PHE A CA 1
ATOM 1219 C C . PHE A 1 157 ? 2.170 6.943 -14.894 1.00 84.06 157 PHE A C 1
ATOM 1221 O O . PHE A 1 157 ? 2.775 6.961 -13.823 1.00 84.06 157 PHE A O 1
ATOM 1228 N N . LYS A 1 158 ? 1.195 7.819 -15.172 1.00 83.69 158 LYS A N 1
ATOM 1229 C CA . LYS A 1 158 ? 0.748 8.884 -14.262 1.00 83.69 158 LYS A CA 1
ATOM 1230 C C . LYS A 1 158 ? 0.017 8.314 -13.058 1.00 83.69 158 LYS A C 1
ATOM 1232 O O . LYS A 1 158 ? 0.194 8.850 -11.970 1.00 83.69 158 LYS A O 1
ATOM 1237 N N . ASP A 1 159 ? -0.730 7.226 -13.228 1.00 86.88 159 ASP A N 1
ATOM 1238 C CA . ASP A 1 159 ? -1.390 6.549 -12.110 1.00 86.88 159 ASP A CA 1
ATOM 1239 C C . ASP A 1 159 ? -0.348 5.956 -11.158 1.00 86.88 159 ASP A C 1
ATOM 1241 O O . ASP A 1 159 ? -0.397 6.203 -9.954 1.00 86.88 159 ASP A O 1
ATOM 1245 N N . VAL A 1 160 ? 0.652 5.247 -11.696 1.00 91.31 160 VAL A N 1
ATOM 1246 C CA . VAL A 1 160 ? 1.747 4.676 -10.892 1.00 91.31 160 VAL A CA 1
ATOM 1247 C C . VAL A 1 160 ? 2.580 5.779 -10.229 1.00 91.31 160 VAL A C 1
ATOM 1249 O O . VAL A 1 160 ? 2.863 5.692 -9.034 1.00 91.31 160 VAL A O 1
ATOM 1252 N N . LEU A 1 161 ? 2.932 6.841 -10.966 1.00 90.06 161 LEU A N 1
ATOM 1253 C CA . LEU A 1 161 ? 3.649 8.003 -10.429 1.00 90.06 161 LEU A CA 1
ATOM 1254 C C . LEU A 1 161 ? 2.855 8.684 -9.309 1.00 90.06 161 LEU A C 1
ATOM 1256 O O . LEU A 1 161 ? 3.416 8.957 -8.253 1.00 90.06 161 LEU A O 1
ATOM 1260 N N . GLY A 1 162 ? 1.565 8.941 -9.526 1.00 88.19 162 GLY A N 1
ATOM 1261 C CA . GLY A 1 162 ? 0.692 9.592 -8.554 1.00 88.19 162 GLY A CA 1
ATOM 1262 C C . GLY A 1 162 ? 0.497 8.752 -7.296 1.00 88.19 162 GLY A C 1
ATOM 1263 O O . GLY A 1 162 ? 0.499 9.288 -6.191 1.00 88.19 162 GLY A O 1
ATOM 1264 N N . THR A 1 163 ? 0.401 7.426 -7.428 1.00 95.38 163 THR A N 1
ATOM 1265 C CA . THR A 1 163 ? 0.364 6.526 -6.268 1.00 95.38 163 THR A CA 1
ATOM 1266 C C . THR A 1 163 ? 1.690 6.527 -5.514 1.00 95.38 163 THR A C 1
ATOM 1268 O O . THR A 1 163 ? 1.682 6.567 -4.285 1.00 95.38 163 THR A O 1
ATOM 1271 N N . ALA A 1 164 ? 2.827 6.517 -6.215 1.00 94.94 164 ALA A N 1
ATOM 1272 C CA . ALA A 1 164 ? 4.135 6.559 -5.568 1.00 94.94 164 ALA A CA 1
ATOM 1273 C C . ALA A 1 164 ? 4.348 7.884 -4.821 1.00 94.94 164 ALA A C 1
ATOM 1275 O O . ALA A 1 164 ? 4.755 7.869 -3.663 1.00 94.94 164 ALA A O 1
ATOM 1276 N N . ASP A 1 165 ? 4.001 9.009 -5.445 1.00 89.38 165 ASP A N 1
ATOM 1277 C CA . ASP A 1 165 ? 4.034 10.339 -4.832 1.00 89.38 165 ASP A CA 1
ATOM 1278 C C . ASP A 1 165 ? 3.129 10.420 -3.592 1.00 89.38 165 ASP A C 1
ATOM 1280 O O . ASP A 1 165 ? 3.560 10.841 -2.520 1.00 89.38 165 ASP A O 1
ATOM 1284 N N . ASN A 1 166 ? 1.901 9.906 -3.692 1.00 91.62 166 ASN A N 1
ATOM 1285 C CA . ASN A 1 166 ? 0.968 9.847 -2.573 1.00 91.62 166 ASN A CA 1
ATOM 1286 C C . ASN A 1 166 ? 1.515 9.011 -1.399 1.00 91.62 166 ASN A C 1
ATOM 1288 O O . ASN A 1 166 ? 1.391 9.418 -0.241 1.00 91.62 166 ASN A O 1
ATOM 1292 N N . LEU A 1 167 ? 2.167 7.880 -1.678 1.00 95.44 167 LEU A N 1
ATOM 1293 C CA . LEU A 1 167 ? 2.831 7.071 -0.656 1.00 95.44 167 LEU A CA 1
ATOM 1294 C C . LEU A 1 167 ? 4.032 7.800 -0.037 1.00 95.44 167 LEU A C 1
ATOM 1296 O O . LEU A 1 167 ? 4.180 7.794 1.183 1.00 95.44 167 LEU A O 1
ATOM 1300 N N . MET A 1 168 ? 4.867 8.456 -0.846 1.00 93.06 168 MET A N 1
ATOM 1301 C CA . MET A 1 168 ? 5.994 9.261 -0.360 1.00 93.06 168 MET A CA 1
ATOM 1302 C C . MET A 1 168 ? 5.516 10.384 0.570 1.00 93.06 168 MET A C 1
ATOM 1304 O O . MET A 1 168 ? 6.083 10.577 1.645 1.00 93.06 168 MET A O 1
ATOM 1308 N N . ALA A 1 169 ? 4.449 11.088 0.187 1.00 90.69 169 ALA A N 1
ATOM 1309 C CA . ALA A 1 169 ? 3.902 12.209 0.940 1.00 90.69 169 ALA A CA 1
ATOM 1310 C C . ALA A 1 169 ? 3.269 11.781 2.272 1.00 90.69 169 ALA A C 1
ATOM 1312 O O . ALA A 1 169 ? 3.551 12.396 3.299 1.00 90.69 169 ALA A O 1
ATOM 1313 N N . ASN A 1 170 ? 2.440 10.729 2.267 1.00 91.62 170 ASN A N 1
ATOM 1314 C CA . ASN A 1 170 ? 1.707 10.301 3.464 1.00 91.62 170 ASN A CA 1
ATOM 1315 C C . ASN A 1 170 ? 2.553 9.440 4.405 1.00 91.62 170 ASN A C 1
ATOM 1317 O O . ASN A 1 170 ? 2.436 9.573 5.612 1.00 91.62 170 ASN A O 1
ATOM 1321 N N . PHE A 1 171 ? 3.411 8.565 3.877 1.00 93.25 171 PHE A N 1
ATOM 1322 C CA . PHE A 1 171 ? 4.180 7.614 4.688 1.00 93.25 171 PHE A CA 1
ATOM 1323 C C . PHE A 1 171 ? 5.647 8.006 4.881 1.00 93.25 171 PHE A C 1
ATOM 1325 O O . PHE A 1 171 ? 6.395 7.258 5.509 1.00 93.25 171 PHE A O 1
ATOM 1332 N N . HIS A 1 172 ? 6.068 9.158 4.348 1.00 94.00 172 HIS A N 1
ATOM 1333 C CA . HIS A 1 172 ? 7.453 9.643 4.400 1.00 94.00 172 HIS A CA 1
ATOM 1334 C C . HIS A 1 172 ? 8.469 8.641 3.829 1.00 94.00 172 HIS A C 1
ATOM 1336 O O . HIS A 1 172 ? 9.589 8.503 4.325 1.00 94.00 172 HIS A O 1
ATOM 1342 N N . LEU A 1 173 ? 8.060 7.929 2.779 1.00 92.94 173 LEU A N 1
ATOM 1343 C CA . LEU A 1 173 ? 8.881 6.943 2.085 1.00 92.94 173 LEU A CA 1
ATOM 1344 C C . LEU A 1 173 ? 9.798 7.615 1.061 1.00 92.94 173 LEU A C 1
ATOM 1346 O O . LEU A 1 173 ? 9.456 8.641 0.469 1.00 92.94 173 LEU A O 1
ATOM 1350 N N . SER A 1 174 ? 10.946 6.997 0.785 1.00 92.75 174 SER A N 1
ATOM 1351 C CA . SER A 1 174 ? 11.686 7.289 -0.444 1.00 92.75 174 SER A CA 1
ATOM 1352 C C . SER A 1 174 ? 10.898 6.807 -1.668 1.00 92.75 174 SER A C 1
ATOM 1354 O O . SER A 1 174 ? 10.039 5.930 -1.562 1.00 92.75 174 SER A O 1
ATOM 1356 N N . GLY A 1 175 ? 11.217 7.323 -2.858 1.00 89.62 175 GLY A N 1
ATOM 1357 C CA . GLY A 1 175 ? 10.589 6.849 -4.093 1.00 89.62 175 GLY A CA 1
ATOM 1358 C C . GLY A 1 175 ? 10.810 5.356 -4.336 1.00 89.62 175 GLY A C 1
ATOM 1359 O O . GLY A 1 175 ? 9.899 4.666 -4.781 1.00 89.62 175 GLY A O 1
ATOM 1360 N N . GLU A 1 176 ? 11.975 4.819 -3.964 1.00 91.06 176 GLU A N 1
ATOM 1361 C CA . GLU A 1 176 ? 12.227 3.376 -4.053 1.00 91.06 176 GLU A CA 1
ATOM 1362 C C . GLU A 1 176 ? 11.358 2.572 -3.086 1.00 91.06 176 GLU A C 1
ATOM 1364 O O . GLU A 1 176 ? 10.816 1.544 -3.480 1.00 91.06 176 GLU A O 1
ATOM 1369 N N . GLN A 1 177 ? 11.179 3.047 -1.851 1.00 94.88 177 GLN A N 1
ATOM 1370 C CA . GLN A 1 177 ? 10.304 2.398 -0.873 1.00 94.88 177 GLN A CA 1
ATOM 1371 C C . GLN A 1 177 ? 8.833 2.462 -1.302 1.00 94.88 177 GLN A C 1
ATOM 1373 O O . GLN A 1 177 ? 8.117 1.473 -1.183 1.00 94.88 177 GLN A O 1
ATOM 1378 N N . ALA A 1 178 ? 8.380 3.593 -1.846 1.00 95.94 178 ALA A N 1
ATOM 1379 C CA . ALA A 1 178 ? 7.028 3.723 -2.382 1.00 95.94 178 ALA A CA 1
ATOM 1380 C C . ALA A 1 178 ? 6.793 2.776 -3.571 1.00 95.94 178 ALA A C 1
ATOM 1382 O O . ALA A 1 178 ? 5.768 2.097 -3.632 1.00 95.94 178 ALA A O 1
ATOM 1383 N N . MET A 1 179 ? 7.762 2.672 -4.486 1.00 95.88 179 MET A N 1
ATOM 1384 C CA . MET A 1 179 ? 7.694 1.715 -5.591 1.00 95.88 179 MET A CA 1
ATOM 1385 C C . MET A 1 179 ? 7.750 0.261 -5.113 1.00 95.88 179 MET A C 1
ATOM 1387 O O . MET A 1 179 ? 7.058 -0.578 -5.681 1.00 95.88 179 MET A O 1
ATOM 1391 N N . ASP A 1 180 ? 8.523 -0.050 -4.069 1.00 94.38 180 ASP A N 1
ATOM 1392 C CA . ASP A 1 180 ? 8.545 -1.383 -3.457 1.00 94.38 180 ASP A CA 1
ATOM 1393 C C . ASP A 1 180 ? 7.161 -1.769 -2.916 1.00 94.38 180 ASP A C 1
ATOM 1395 O O . ASP A 1 180 ? 6.667 -2.845 -3.246 1.00 94.38 180 ASP A O 1
ATOM 1399 N N . VAL A 1 181 ? 6.484 -0.869 -2.192 1.00 95.50 181 VAL A N 1
ATOM 1400 C CA . VAL A 1 181 ? 5.102 -1.071 -1.710 1.00 95.50 181 VAL A CA 1
ATOM 1401 C C . VAL A 1 181 ? 4.140 -1.345 -2.874 1.00 95.50 181 VAL A C 1
ATOM 1403 O O . VAL A 1 181 ? 3.365 -2.302 -2.828 1.00 95.50 181 VAL A O 1
ATOM 1406 N N . ILE A 1 182 ? 4.200 -0.542 -3.944 1.00 95.75 182 ILE A N 1
ATOM 1407 C CA . ILE A 1 182 ? 3.349 -0.720 -5.134 1.00 95.75 182 ILE A CA 1
ATOM 1408 C C . ILE A 1 182 ? 3.606 -2.084 -5.788 1.00 95.75 182 ILE A C 1
ATOM 1410 O O . ILE A 1 182 ? 2.668 -2.838 -6.056 1.00 95.75 182 ILE A O 1
ATOM 1414 N N . ASN A 1 183 ? 4.875 -2.431 -6.005 1.00 93.44 183 ASN A N 1
ATOM 1415 C CA . ASN A 1 183 ? 5.276 -3.682 -6.646 1.00 93.44 183 ASN A CA 1
ATOM 1416 C C . ASN A 1 183 ? 4.886 -4.899 -5.808 1.00 93.44 183 ASN A C 1
ATOM 1418 O O . ASN A 1 183 ? 4.374 -5.885 -6.339 1.00 93.44 183 ASN A O 1
ATOM 1422 N N . LYS A 1 184 ? 5.059 -4.816 -4.488 1.00 91.19 184 LYS A N 1
ATOM 1423 C CA . LYS A 1 184 ? 4.570 -5.806 -3.526 1.00 91.19 184 LYS A CA 1
ATOM 1424 C C . LYS A 1 184 ? 3.054 -5.977 -3.587 1.00 91.19 184 LYS A C 1
ATOM 1426 O O . LYS A 1 184 ? 2.584 -7.106 -3.471 1.00 91.19 184 LYS A O 1
ATOM 1431 N N . GLY A 1 185 ? 2.294 -4.903 -3.800 1.00 91.25 185 GLY A N 1
ATOM 1432 C CA . GLY A 1 185 ? 0.844 -4.971 -3.995 1.00 91.25 185 GLY A CA 1
ATOM 1433 C C . GLY A 1 185 ? 0.439 -5.694 -5.272 1.00 91.25 185 GLY A C 1
ATOM 1434 O O . GLY A 1 185 ? -0.421 -6.576 -5.244 1.00 91.25 185 GLY A O 1
ATOM 1435 N N . PHE A 1 186 ? 1.118 -5.415 -6.381 1.00 88.38 186 PHE A N 1
ATOM 1436 C CA . PHE A 1 186 ? 0.917 -6.181 -7.609 1.00 88.38 186 PHE A CA 1
ATOM 1437 C C . PHE A 1 186 ? 1.270 -7.662 -7.421 1.00 88.38 186 PHE A C 1
ATOM 1439 O O . PHE A 1 186 ? 0.477 -8.537 -7.771 1.00 88.38 186 PHE A O 1
ATOM 1446 N N . ALA A 1 187 ? 2.405 -7.950 -6.785 1.00 86.94 187 ALA A N 1
ATOM 1447 C CA . ALA A 1 187 ? 2.873 -9.307 -6.513 1.00 86.94 187 ALA A CA 1
ATOM 1448 C C . ALA A 1 187 ? 1.957 -10.093 -5.560 1.00 86.94 187 ALA A C 1
ATOM 1450 O O . ALA A 1 187 ? 1.790 -11.306 -5.700 1.00 86.94 187 ALA A O 1
ATOM 1451 N N . SER A 1 188 ? 1.338 -9.412 -4.595 1.00 85.81 188 SER A N 1
ATOM 1452 C CA . SER A 1 188 ? 0.358 -9.998 -3.677 1.00 85.81 188 SER A CA 1
ATOM 1453 C C . SER A 1 188 ? -1.023 -10.185 -4.320 1.00 85.81 188 SER A C 1
ATOM 1455 O O . SER A 1 188 ? -1.905 -10.823 -3.741 1.00 85.81 188 SER A O 1
ATOM 1457 N N . GLY A 1 189 ? -1.214 -9.694 -5.550 1.00 81.25 189 GLY A N 1
ATOM 1458 C CA . GLY A 1 189 ? -2.475 -9.785 -6.276 1.00 81.25 189 GLY A CA 1
ATOM 1459 C C . GLY A 1 189 ? -3.531 -8.799 -5.778 1.00 81.25 189 GLY A C 1
ATOM 1460 O O . GLY A 1 189 ? -4.719 -9.017 -6.011 1.00 81.25 189 GLY A O 1
ATOM 1461 N N . ALA A 1 190 ? -3.128 -7.726 -5.096 1.00 86.12 190 ALA A N 1
ATOM 1462 C CA . ALA A 1 190 ? -4.047 -6.698 -4.616 1.00 86.12 190 ALA A CA 1
ATOM 1463 C C . ALA A 1 190 ? -4.768 -5.957 -5.760 1.00 86.12 190 ALA A C 1
ATOM 1465 O O . ALA A 1 190 ? -5.866 -5.451 -5.562 1.00 86.12 190 ALA A O 1
ATOM 1466 N N . ASP A 1 191 ? -4.206 -5.962 -6.973 1.00 86.31 191 ASP A N 1
ATOM 1467 C CA . ASP A 1 191 ? -4.777 -5.312 -8.161 1.00 86.31 191 ASP A CA 1
ATOM 1468 C C . ASP A 1 191 ? -5.653 -6.222 -9.037 1.00 86.31 191 ASP A C 1
ATOM 1470 O O . ASP A 1 191 ? -5.969 -5.901 -10.176 1.00 86.31 191 ASP A O 1
ATOM 1474 N N . LEU A 1 192 ? -6.099 -7.373 -8.537 1.00 77.69 192 LEU A N 1
ATOM 1475 C CA . LEU A 1 192 ? -6.913 -8.284 -9.355 1.00 77.69 192 LEU A CA 1
ATOM 1476 C C . LEU A 1 192 ? -8.310 -7.733 -9.692 1.00 77.69 192 LEU A C 1
ATOM 1478 O O . LEU A 1 192 ? -8.920 -8.198 -10.653 1.00 77.69 192 LEU A O 1
ATOM 1482 N N . SER A 1 193 ? -8.775 -6.720 -8.958 1.00 77.62 193 SER A N 1
ATOM 1483 C CA . SER A 1 193 ? -9.967 -5.922 -9.286 1.00 77.62 193 SER A CA 1
ATOM 1484 C C . SER A 1 193 ? -9.654 -4.689 -10.153 1.00 77.62 193 SER A C 1
ATOM 1486 O O . SER A 1 193 ? -10.566 -3.976 -10.558 1.00 77.62 193 SER A O 1
ATOM 1488 N N . GLY A 1 194 ? -8.375 -4.433 -10.454 1.00 83.62 194 GLY A N 1
ATOM 1489 C CA . GLY A 1 194 ? -7.897 -3.326 -11.287 1.00 83.62 194 GLY A CA 1
ATOM 1490 C C . GLY A 1 194 ? -7.839 -1.953 -10.605 1.00 83.62 194 GLY A C 1
ATOM 1491 O O . GLY A 1 194 ? -7.435 -0.985 -11.251 1.00 83.62 194 GLY A O 1
ATOM 1492 N N . ASP A 1 195 ? -8.218 -1.862 -9.330 1.00 87.88 195 ASP A N 1
ATOM 1493 C CA . ASP A 1 195 ? -8.434 -0.622 -8.579 1.00 87.88 195 ASP A CA 1
ATOM 1494 C C . ASP A 1 195 ? -7.426 -0.400 -7.432 1.00 87.88 195 ASP A C 1
ATOM 1496 O O . ASP A 1 195 ? -7.602 0.510 -6.618 1.00 87.88 195 ASP A O 1
ATOM 1500 N N . MET A 1 196 ? -6.338 -1.181 -7.360 1.00 92.88 196 MET A N 1
ATOM 1501 C CA . MET A 1 196 ? -5.380 -1.105 -6.245 1.00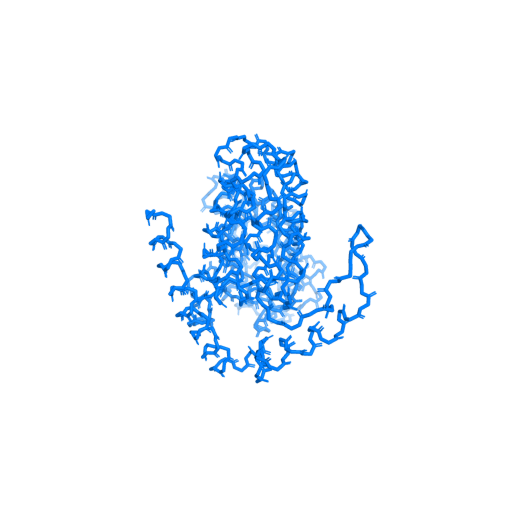 92.88 196 MET A CA 1
ATOM 1502 C C . MET A 1 196 ? -4.757 0.285 -6.119 1.00 92.88 196 MET A C 1
ATOM 1504 O O . MET A 1 196 ? -4.704 0.840 -5.023 1.00 92.88 196 MET A O 1
ATOM 1508 N N . LEU A 1 197 ? -4.286 0.857 -7.232 1.00 93.44 197 LEU A N 1
ATOM 1509 C CA . LEU A 1 197 ? -3.634 2.170 -7.235 1.00 93.44 197 LEU A CA 1
ATOM 1510 C C . LEU A 1 197 ? -4.576 3.273 -6.733 1.00 93.44 197 LEU A C 1
ATOM 1512 O O . LEU A 1 197 ? -4.146 4.129 -5.961 1.00 93.44 197 LEU A O 1
ATOM 1516 N N . GLN A 1 198 ? -5.856 3.204 -7.113 1.00 93.06 198 GLN A N 1
ATOM 1517 C CA . GLN A 1 198 ? -6.896 4.136 -6.672 1.00 93.06 198 GLN A CA 1
ATOM 1518 C C . GLN A 1 198 ? -7.179 3.982 -5.177 1.00 93.06 198 GLN A C 1
ATOM 1520 O O . GLN A 1 198 ? -7.211 4.973 -4.451 1.00 93.06 198 GLN A O 1
ATOM 1525 N N . LYS A 1 199 ? -7.311 2.740 -4.693 1.00 92.62 199 LYS A N 1
ATOM 1526 C CA . LYS A 1 199 ? -7.494 2.448 -3.265 1.00 92.62 199 LYS A CA 1
ATOM 1527 C C . LYS A 1 199 ? -6.318 2.948 -2.430 1.00 92.62 199 LYS A C 1
ATOM 1529 O O . LYS A 1 199 ? -6.541 3.576 -1.401 1.00 92.62 199 LYS A O 1
ATOM 1534 N N . ILE A 1 200 ? -5.080 2.736 -2.880 1.00 94.81 200 ILE A N 1
ATOM 1535 C CA . ILE A 1 200 ? -3.899 3.288 -2.204 1.00 94.81 200 ILE A CA 1
ATOM 1536 C C . ILE A 1 200 ? -4.011 4.813 -2.127 1.00 94.81 200 ILE A C 1
ATOM 1538 O O . ILE A 1 200 ? -3.941 5.360 -1.034 1.00 94.81 200 ILE A O 1
ATOM 1542 N N . GLN A 1 201 ? -4.250 5.495 -3.251 1.00 92.75 201 GLN A N 1
ATOM 1543 C CA . GLN A 1 201 ? -4.354 6.960 -3.279 1.00 92.75 201 GLN A CA 1
ATOM 1544 C C . GLN A 1 201 ? -5.463 7.496 -2.360 1.00 92.75 201 GLN A C 1
ATOM 1546 O O . GLN A 1 201 ? -5.282 8.525 -1.706 1.00 92.75 201 GLN A O 1
ATOM 1551 N N . GLN A 1 202 ? -6.601 6.801 -2.306 1.00 92.19 202 GLN A N 1
ATOM 1552 C CA . GLN A 1 202 ? -7.760 7.186 -1.506 1.00 92.19 202 GLN A CA 1
ATOM 1553 C C . GLN A 1 202 ? -7.532 6.976 -0.005 1.00 92.19 202 GLN A C 1
ATOM 1555 O O . GLN A 1 202 ? -7.876 7.849 0.791 1.00 92.19 202 GLN A O 1
ATOM 1560 N N . TYR A 1 203 ? -6.990 5.821 0.388 1.00 92.06 203 TYR A N 1
ATOM 1561 C CA . TYR A 1 203 ? -6.941 5.408 1.791 1.00 92.06 203 TYR A CA 1
ATOM 1562 C C . TYR A 1 203 ? -5.594 5.664 2.469 1.00 92.06 203 TYR A C 1
ATOM 1564 O O . TYR A 1 203 ? -5.564 5.706 3.696 1.00 92.06 203 TYR A O 1
ATOM 1572 N N . ALA A 1 204 ? -4.507 5.903 1.727 1.00 92.44 204 ALA A N 1
ATOM 1573 C CA . ALA A 1 204 ? -3.179 6.173 2.287 1.00 92.44 204 ALA A CA 1
ATOM 1574 C C . ALA A 1 204 ? -3.153 7.267 3.368 1.00 92.44 204 ALA A C 1
ATOM 1576 O O . ALA A 1 204 ? -2.559 7.002 4.415 1.00 92.44 204 ALA A O 1
ATOM 1577 N N . PRO A 1 205 ? -3.806 8.439 3.202 1.00 90.44 205 PRO A N 1
ATOM 1578 C CA . PRO A 1 205 ? -3.811 9.462 4.245 1.00 90.44 205 PRO A CA 1
ATOM 1579 C C . PRO A 1 205 ? -4.438 8.945 5.539 1.00 90.44 205 PRO A C 1
ATOM 1581 O O . PRO A 1 205 ? -3.817 9.012 6.598 1.00 90.44 205 PRO A O 1
ATOM 1584 N N . THR A 1 206 ? -5.639 8.360 5.456 1.00 88.88 206 THR A N 1
ATOM 1585 C CA . THR A 1 206 ? -6.325 7.877 6.656 1.00 88.88 206 THR A CA 1
ATOM 1586 C C . THR A 1 206 ? -5.640 6.658 7.261 1.00 88.88 206 THR A C 1
ATOM 1588 O O . THR A 1 206 ? -5.619 6.523 8.477 1.00 88.88 206 THR A O 1
ATOM 1591 N N . PHE A 1 207 ? -5.071 5.763 6.454 1.00 92.38 207 PHE A N 1
ATOM 1592 C CA . PHE A 1 207 ? -4.389 4.568 6.949 1.00 92.38 207 PHE A CA 1
ATOM 1593 C C . PHE A 1 207 ? -3.083 4.935 7.655 1.00 92.38 207 PHE A C 1
ATOM 1595 O O . PHE A 1 207 ? -2.820 4.415 8.738 1.00 92.38 207 PHE A O 1
ATOM 1602 N N . HIS A 1 208 ? -2.328 5.895 7.114 1.00 93.19 208 HIS A N 1
ATOM 1603 C CA . HIS A 1 208 ? -1.186 6.474 7.814 1.00 93.19 208 HIS A CA 1
ATOM 1604 C C . HIS A 1 208 ? -1.612 7.079 9.156 1.00 93.19 208 HIS A C 1
ATOM 1606 O O . HIS A 1 208 ? -1.071 6.728 10.204 1.00 93.19 208 HIS A O 1
ATOM 1612 N N . ASP A 1 209 ? -2.650 7.917 9.135 1.00 89.00 209 ASP A N 1
ATOM 1613 C CA . ASP A 1 209 ? -3.260 8.493 10.332 1.00 89.00 209 ASP A CA 1
ATOM 1614 C C . ASP A 1 209 ? -3.732 7.417 11.324 1.00 89.00 209 ASP A C 1
ATOM 1616 O O . ASP A 1 209 ? -3.700 7.599 12.546 1.00 89.00 209 ASP A O 1
ATOM 1620 N N . ALA A 1 210 ? -4.181 6.277 10.809 1.00 89.00 210 ALA A N 1
ATOM 1621 C CA . ALA A 1 210 ? -4.651 5.180 11.621 1.00 89.00 210 ALA A CA 1
ATOM 1622 C C . ALA A 1 210 ? -3.522 4.415 12.319 1.00 89.00 210 ALA A C 1
ATOM 1624 O O . ALA A 1 210 ? -3.832 3.638 13.222 1.00 89.00 210 ALA A O 1
ATOM 1625 N N . GLY A 1 211 ? -2.263 4.668 11.934 1.00 89.94 211 GLY A N 1
ATOM 1626 C CA . GLY A 1 211 ? -1.047 3.958 12.335 1.00 89.94 211 GLY A CA 1
ATOM 1627 C C . GLY A 1 211 ? -0.810 2.652 11.574 1.00 89.94 211 GLY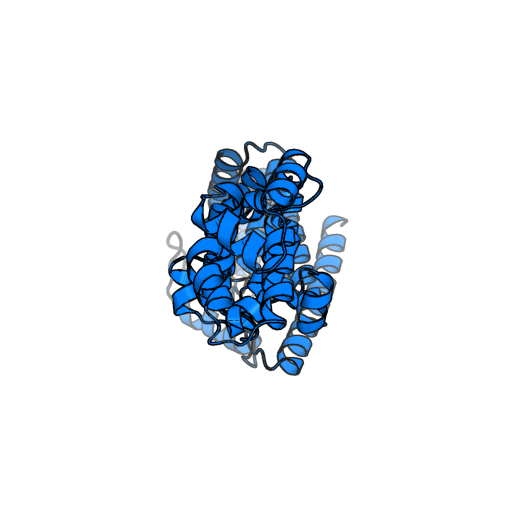 A C 1
ATOM 1628 O O . GLY A 1 211 ? 0.017 1.847 11.989 1.00 89.94 211 GLY A O 1
ATOM 1629 N N . ILE A 1 212 ? -1.522 2.443 10.466 1.00 91.94 212 ILE A N 1
ATOM 1630 C CA . ILE A 1 212 ? -1.331 1.310 9.559 1.00 91.94 212 ILE A CA 1
ATOM 1631 C C . ILE A 1 212 ? -0.168 1.660 8.637 1.00 91.94 212 ILE A C 1
ATOM 1633 O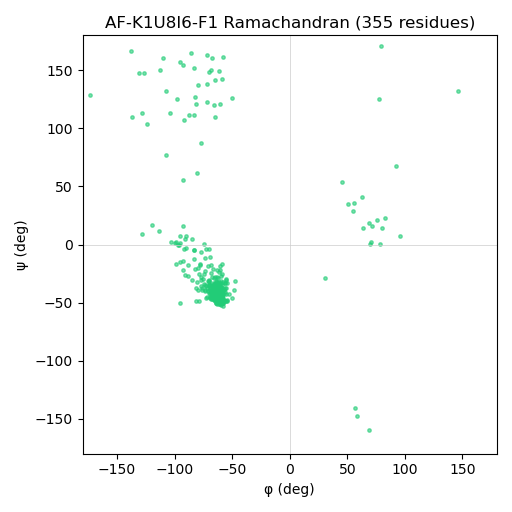 O . ILE A 1 212 ? -0.206 2.705 8.002 1.00 91.94 212 ILE A O 1
ATOM 1637 N N . SER A 1 213 ? 0.857 0.817 8.528 1.00 93.12 213 SER A N 1
ATOM 1638 C CA . SER A 1 213 ? 1.974 1.047 7.603 1.00 93.12 213 SER A CA 1
ATOM 1639 C C . SER A 1 213 ? 1.569 0.844 6.135 1.00 93.12 213 SER A C 1
ATOM 1641 O O . SER A 1 213 ? 0.565 0.200 5.831 1.00 93.12 213 SER A O 1
ATOM 1643 N N . ALA A 1 214 ? 2.376 1.344 5.196 1.00 93.62 214 ALA A N 1
ATOM 1644 C CA . ALA A 1 214 ? 2.108 1.191 3.765 1.00 93.62 214 ALA A CA 1
ATOM 1645 C C . ALA A 1 214 ? 2.033 -0.289 3.321 1.00 93.62 214 ALA A C 1
ATOM 1647 O O . ALA A 1 214 ? 1.144 -0.661 2.556 1.00 93.62 214 ALA A O 1
ATOM 1648 N N . ASP A 1 215 ? 2.905 -1.152 3.859 1.00 91.12 215 ASP A N 1
ATOM 1649 C CA . ASP A 1 215 ? 2.871 -2.600 3.600 1.00 91.12 215 ASP A CA 1
ATOM 1650 C C . ASP A 1 215 ? 1.610 -3.252 4.201 1.00 91.12 215 ASP A C 1
ATOM 1652 O O . ASP A 1 215 ? 0.976 -4.094 3.558 1.00 91.12 215 ASP A O 1
ATOM 1656 N N . GLN A 1 216 ? 1.197 -2.836 5.407 1.00 92.00 216 GLN A N 1
ATOM 1657 C CA . GLN A 1 216 ? -0.042 -3.322 6.026 1.00 92.00 216 GLN A CA 1
ATOM 1658 C C . GLN A 1 216 ? -1.273 -2.881 5.225 1.00 92.00 216 GLN A C 1
ATOM 1660 O O . GLN A 1 216 ? -2.185 -3.677 5.023 1.00 92.00 216 GLN A O 1
ATOM 1665 N N . MET A 1 217 ? -1.294 -1.650 4.709 1.00 92.38 217 MET A N 1
ATOM 1666 C CA . MET A 1 217 ? -2.370 -1.163 3.842 1.00 92.38 217 MET A CA 1
ATOM 1667 C C . MET A 1 217 ? -2.522 -2.044 2.600 1.00 92.38 217 MET A C 1
ATOM 1669 O O . MET A 1 217 ? -3.634 -2.444 2.264 1.00 92.38 217 MET A O 1
ATOM 1673 N N . VAL A 1 218 ? -1.418 -2.394 1.940 1.00 91.19 218 VAL A N 1
ATOM 1674 C CA . VAL A 1 218 ? -1.446 -3.297 0.783 1.00 91.19 218 VAL A CA 1
ATOM 1675 C C . VAL A 1 218 ? -1.963 -4.688 1.166 1.00 91.19 218 VAL A C 1
ATOM 1677 O O . VAL A 1 218 ? -2.765 -5.264 0.428 1.00 91.19 218 VAL A O 1
ATOM 1680 N N . ALA A 1 219 ? -1.560 -5.220 2.323 1.00 89.06 219 ALA A N 1
ATOM 1681 C CA . ALA A 1 219 ? -2.070 -6.495 2.833 1.00 89.06 219 ALA A CA 1
ATOM 1682 C C . ALA A 1 219 ? -3.592 -6.454 3.087 1.00 89.06 219 ALA A C 1
ATOM 1684 O O . ALA A 1 219 ? -4.306 -7.411 2.778 1.00 89.06 219 ALA A O 1
ATOM 1685 N N . ILE A 1 220 ? -4.103 -5.329 3.592 1.00 88.25 220 ILE A N 1
ATOM 1686 C CA . ILE A 1 220 ? -5.537 -5.096 3.804 1.00 88.25 220 ILE A CA 1
ATOM 1687 C C . ILE A 1 220 ? -6.279 -5.005 2.464 1.00 88.25 220 ILE A C 1
ATOM 1689 O O . ILE A 1 220 ? -7.290 -5.681 2.274 1.00 88.25 220 ILE A O 1
ATOM 1693 N N . ILE A 1 221 ? -5.759 -4.230 1.504 1.00 88.06 221 ILE A N 1
ATOM 1694 C CA . ILE A 1 221 ? -6.344 -4.110 0.160 1.00 88.06 221 ILE A CA 1
ATOM 1695 C C . ILE A 1 221 ? -6.402 -5.480 -0.517 1.00 88.06 221 ILE A C 1
ATOM 1697 O O . ILE A 1 221 ? -7.428 -5.829 -1.092 1.00 88.06 221 ILE A O 1
ATOM 1701 N N . GLN A 1 222 ? -5.363 -6.307 -0.406 1.00 86.12 222 GLN A N 1
ATOM 1702 C CA . GLN A 1 222 ? -5.383 -7.643 -1.000 1.00 86.12 222 GLN A CA 1
ATOM 1703 C C . GLN A 1 222 ? -6.525 -8.513 -0.461 1.00 86.12 222 GLN A C 1
ATOM 1705 O O . GLN A 1 222 ? -7.171 -9.230 -1.230 1.00 86.12 222 GLN A O 1
ATOM 1710 N N . GLN A 1 223 ? -6.820 -8.417 0.836 1.00 80.06 223 GLN A N 1
ATOM 1711 C CA . GLN A 1 223 ? -7.892 -9.194 1.457 1.00 80.06 223 GLN A CA 1
ATOM 1712 C C . GLN A 1 223 ? -9.291 -8.735 1.032 1.00 80.06 223 GLN A C 1
ATOM 1714 O O . GLN A 1 223 ? -10.230 -9.527 1.126 1.00 80.06 223 GLN A O 1
ATOM 1719 N N . THR A 1 224 ? -9.439 -7.518 0.487 1.00 76.25 224 THR A N 1
ATOM 1720 C CA . THR A 1 224 ? -10.706 -7.094 -0.145 1.00 76.25 224 THR A CA 1
ATOM 1721 C C . THR A 1 224 ? -11.059 -7.951 -1.363 1.00 76.25 224 THR A C 1
ATOM 1723 O O . THR A 1 224 ? -12.222 -8.167 -1.693 1.00 76.25 224 THR A O 1
ATOM 1726 N N . ARG A 1 225 ? -10.039 -8.506 -2.023 1.00 67.88 225 ARG A N 1
ATOM 1727 C CA . ARG A 1 225 ? -10.182 -9.269 -3.263 1.00 67.88 225 ARG A CA 1
ATOM 1728 C C . ARG A 1 225 ? -10.438 -10.756 -3.040 1.00 67.88 225 ARG A C 1
ATOM 1730 O O . ARG A 1 225 ? -11.067 -11.398 -3.877 1.00 67.88 225 ARG A O 1
ATOM 1737 N N . SER A 1 226 ? -9.985 -11.334 -1.930 1.00 60.47 226 SER A N 1
ATOM 1738 C CA . SER A 1 226 ? -10.278 -12.738 -1.605 1.00 60.47 226 SER A CA 1
ATOM 1739 C C . SER A 1 226 ? -11.752 -12.973 -1.238 1.00 60.47 226 SER A C 1
ATOM 1741 O O . SER A 1 226 ? -12.144 -14.115 -1.007 1.00 60.47 226 SER A O 1
ATOM 1743 N N . GLY A 1 227 ? -12.568 -11.911 -1.165 1.00 60.38 227 GLY A N 1
ATOM 1744 C CA . GLY A 1 227 ? -13.940 -11.959 -0.656 1.00 60.38 227 GLY A CA 1
ATOM 1745 C C . GLY A 1 227 ? -14.009 -12.204 0.854 1.00 60.38 227 GLY A C 1
ATOM 1746 O O . GLY A 1 227 ? -15.103 -12.262 1.409 1.00 60.38 227 GLY A O 1
ATOM 1747 N N . ILE A 1 228 ? -12.850 -12.338 1.513 1.00 62.25 228 ILE A N 1
ATOM 1748 C CA . ILE A 1 228 ? -12.717 -12.464 2.968 1.00 62.25 228 ILE A CA 1
ATOM 1749 C C . ILE A 1 228 ? -13.095 -11.141 3.625 1.00 62.25 228 ILE A C 1
ATOM 1751 O O . ILE A 1 228 ? -13.738 -11.142 4.667 1.00 62.25 228 ILE A O 1
ATOM 1755 N N . PHE A 1 229 ? -12.738 -10.027 2.987 1.00 68.62 229 PHE A N 1
ATOM 1756 C CA . PHE A 1 229 ? -13.088 -8.683 3.410 1.00 68.62 229 PHE A CA 1
ATOM 1757 C C . PHE A 1 229 ? -13.762 -7.950 2.247 1.00 68.62 229 PHE A C 1
ATOM 1759 O O . PHE A 1 229 ? -13.463 -8.218 1.088 1.00 68.62 229 PHE A O 1
ATOM 1766 N N . SER A 1 230 ? -14.704 -7.050 2.521 1.00 72.56 230 SER A N 1
ATOM 1767 C CA . SER A 1 230 ? -15.350 -6.258 1.461 1.00 72.56 230 SER A CA 1
ATOM 1768 C C . SER A 1 230 ? -14.672 -4.899 1.304 1.00 72.56 230 SER A C 1
ATOM 1770 O O . SER A 1 230 ? -14.109 -4.390 2.270 1.00 72.56 230 SER A O 1
ATOM 1772 N N . ASP A 1 231 ? -14.792 -4.259 0.136 1.00 75.12 231 ASP A N 1
ATOM 1773 C CA . ASP A 1 231 ? -14.286 -2.889 -0.079 1.00 75.12 231 ASP A CA 1
ATOM 1774 C C . ASP A 1 231 ? -14.834 -1.892 0.954 1.00 75.12 231 ASP A C 1
ATOM 1776 O O . ASP A 1 231 ? -14.121 -1.002 1.412 1.00 75.12 231 ASP A O 1
ATOM 1780 N N . LYS A 1 232 ? -16.076 -2.106 1.415 1.00 81.88 232 LYS A N 1
ATOM 1781 C CA . LYS A 1 232 ? -16.702 -1.318 2.493 1.00 81.88 232 LYS A CA 1
ATOM 1782 C C . LYS A 1 232 ? -15.907 -1.365 3.792 1.00 81.88 232 LYS A C 1
ATOM 1784 O O . LYS A 1 232 ? -16.023 -0.473 4.623 1.00 81.88 232 LYS A O 1
ATOM 1789 N N . GLY A 1 233 ? -15.128 -2.416 3.987 1.00 84.00 233 GLY A N 1
ATOM 1790 C CA . GLY A 1 233 ? -14.257 -2.568 5.128 1.00 84.00 233 GLY A CA 1
ATOM 1791 C C . GLY A 1 233 ? -13.156 -1.503 5.195 1.00 84.00 233 GLY A C 1
ATOM 1792 O O . GLY A 1 233 ? -12.822 -1.058 6.290 1.00 84.00 233 GLY A O 1
ATOM 1793 N N . LEU A 1 234 ? -12.667 -1.011 4.049 1.00 88.31 234 LEU A N 1
ATOM 1794 C CA . LEU A 1 234 ? -11.724 0.114 4.000 1.00 88.31 234 LEU A CA 1
ATOM 1795 C C . LEU A 1 234 ? -12.383 1.408 4.508 1.00 88.31 234 LEU A C 1
ATOM 1797 O O . LEU A 1 234 ? -11.806 2.118 5.331 1.00 88.31 234 LEU A O 1
ATOM 1801 N N . ASP A 1 235 ? -13.630 1.667 4.097 1.00 89.06 235 ASP A N 1
ATOM 1802 C CA . ASP A 1 235 ? -14.424 2.807 4.584 1.00 89.06 235 ASP A CA 1
ATOM 1803 C C . ASP A 1 235 ? -14.753 2.703 6.078 1.00 89.06 235 ASP A C 1
ATOM 1805 O O . ASP A 1 235 ? -14.847 3.711 6.778 1.00 89.06 235 ASP A O 1
ATOM 1809 N N . ILE A 1 236 ? -14.952 1.483 6.577 1.00 89.50 236 ILE A N 1
ATOM 1810 C CA . ILE A 1 236 ? -15.202 1.224 7.997 1.00 89.50 236 ILE A CA 1
ATOM 1811 C C . ILE A 1 236 ? -13.960 1.536 8.823 1.00 89.50 236 ILE A C 1
ATOM 1813 O O . ILE A 1 236 ? -14.094 2.174 9.865 1.00 89.50 236 ILE A O 1
ATOM 1817 N N . ILE A 1 237 ? -12.772 1.135 8.359 1.00 90.62 237 ILE A N 1
ATOM 1818 C CA . ILE A 1 237 ? -11.504 1.486 9.010 1.00 90.62 237 ILE A CA 1
ATOM 1819 C C . ILE A 1 237 ? -11.332 3.008 9.012 1.00 90.62 237 ILE A C 1
ATOM 1821 O O . ILE A 1 237 ? -11.110 3.583 10.074 1.00 90.62 237 ILE A O 1
ATOM 1825 N N . ASP A 1 238 ? -11.529 3.672 7.866 1.00 91.31 238 ASP A N 1
ATOM 1826 C CA . ASP A 1 238 ? -11.451 5.136 7.758 1.00 91.31 238 ASP A CA 1
ATOM 1827 C C . ASP A 1 238 ? -12.384 5.839 8.758 1.00 91.31 238 ASP A C 1
ATOM 1829 O O . ASP A 1 238 ? -11.969 6.731 9.508 1.00 91.31 238 ASP A O 1
ATOM 1833 N N . MET A 1 239 ? -13.643 5.403 8.815 1.00 92.44 239 MET A N 1
ATOM 1834 C CA . MET A 1 239 ? -14.641 5.984 9.705 1.00 92.44 239 MET A CA 1
ATOM 1835 C C . MET A 1 239 ? -14.333 5.716 11.177 1.00 92.44 239 MET A C 1
ATOM 1837 O O . MET A 1 239 ? -14.438 6.628 12.001 1.00 92.44 239 MET A O 1
ATOM 1841 N N . ALA A 1 240 ? -13.931 4.493 11.516 1.00 93.62 240 ALA A N 1
ATOM 1842 C CA . ALA A 1 240 ? -13.609 4.125 12.884 1.00 93.62 240 ALA A CA 1
ATOM 1843 C C . ALA A 1 240 ? -12.372 4.862 13.393 1.00 93.62 240 ALA A C 1
ATOM 1845 O O . ALA A 1 240 ? -12.406 5.406 14.496 1.00 93.62 240 ALA A O 1
ATOM 1846 N N . SER A 1 241 ? -11.329 4.989 12.571 1.00 93.38 241 SER A N 1
ATOM 1847 C CA . SER A 1 241 ? -10.141 5.776 12.904 1.00 93.38 241 SER A CA 1
ATOM 1848 C C . SER A 1 241 ? -10.500 7.232 13.188 1.0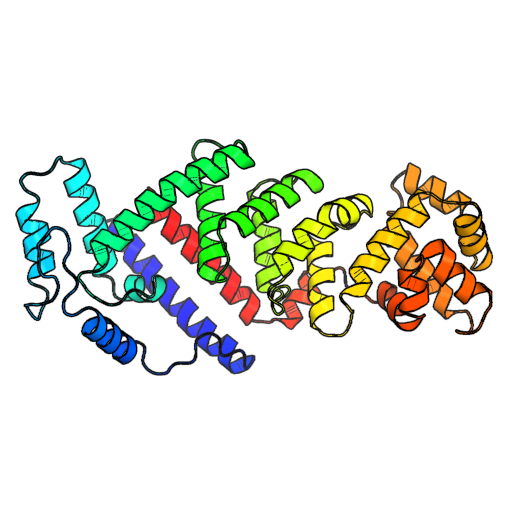0 93.38 241 SER A C 1
ATOM 1850 O O . SER A 1 241 ? -10.063 7.787 14.200 1.00 93.38 241 SER A O 1
ATOM 1852 N N . LYS A 1 242 ? -11.372 7.838 12.369 1.00 93.81 242 LYS A N 1
ATOM 1853 C CA . LYS A 1 242 ? -11.888 9.196 12.610 1.00 93.81 242 LYS A CA 1
ATOM 1854 C C . LYS A 1 242 ? -12.669 9.288 13.919 1.00 93.81 242 LYS A C 1
ATOM 1856 O O . LYS A 1 242 ? -12.409 10.189 14.712 1.00 93.81 242 LYS A O 1
ATOM 1861 N N . LYS A 1 243 ? -13.595 8.361 14.178 1.00 95.50 243 LYS A N 1
ATOM 1862 C CA . LYS A 1 243 ? -14.443 8.370 15.382 1.00 95.50 243 LYS A CA 1
ATOM 1863 C C . LYS A 1 243 ? -13.661 8.132 16.667 1.00 95.50 243 LYS A C 1
ATOM 1865 O O . LYS A 1 243 ? -13.947 8.784 17.669 1.00 95.50 243 LYS A O 1
ATOM 1870 N N . ILE A 1 244 ? -12.676 7.238 16.634 1.00 95.62 244 ILE A N 1
ATOM 1871 C CA . ILE A 1 244 ? -11.776 6.959 17.757 1.00 95.62 244 ILE A CA 1
ATOM 1872 C C . ILE A 1 244 ? -10.895 8.176 18.043 1.00 95.62 244 ILE A C 1
ATOM 1874 O O . ILE A 1 244 ? -10.757 8.559 19.200 1.00 95.62 244 ILE A O 1
ATOM 1878 N N . ARG A 1 245 ? -10.355 8.830 17.007 1.00 92.50 245 ARG A N 1
ATOM 1879 C CA . ARG A 1 245 ? -9.560 10.056 17.165 1.00 92.50 245 ARG A CA 1
ATOM 1880 C C . ARG A 1 245 ? -10.394 11.232 17.684 1.00 92.50 245 ARG A C 1
ATOM 1882 O O . ARG A 1 245 ? -9.934 11.961 18.555 1.00 92.50 245 ARG A O 1
ATOM 1889 N N . GLU A 1 246 ? -11.608 11.412 17.161 1.00 94.81 246 GLU A N 1
ATOM 1890 C CA . GLU A 1 246 ? -12.560 12.438 17.615 1.00 94.81 246 GLU A CA 1
ATOM 1891 C C . GLU A 1 246 ? -12.976 12.208 19.076 1.00 94.81 246 GLU A C 1
ATOM 1893 O O . GLU A 1 246 ? -13.152 13.165 19.825 1.00 94.81 246 GLU A O 1
ATOM 1898 N N . MET A 1 247 ? -13.127 10.939 19.473 1.00 96.38 247 MET A N 1
ATOM 1899 C CA . MET A 1 247 ? -13.558 10.502 20.802 1.00 96.38 247 MET A CA 1
ATOM 1900 C C . MET A 1 247 ? -14.769 11.292 21.324 1.00 96.38 247 MET A C 1
ATOM 1902 O O . MET A 1 247 ? -14.763 11.859 22.418 1.00 96.38 247 MET A O 1
ATOM 1906 N N . SER A 1 248 ? -15.836 11.339 20.520 1.00 97.25 248 SER A N 1
ATOM 1907 C CA . SER A 1 248 ? -17.099 11.961 20.932 1.00 97.25 248 SER A CA 1
ATOM 1908 C C . SER A 1 248 ? -17.659 11.303 22.203 1.00 97.25 248 SER A C 1
ATOM 1910 O O . SER A 1 248 ? -17.332 10.156 22.514 1.00 97.25 248 SER A O 1
ATOM 1912 N N . SER A 1 249 ? -18.572 11.974 22.913 1.00 97.19 249 SER A N 1
ATOM 1913 C CA . SER A 1 249 ? -19.218 11.399 24.107 1.00 97.19 249 SER A CA 1
ATOM 1914 C C . SER A 1 249 ? -19.894 10.050 23.829 1.00 97.19 249 SER A C 1
ATOM 1916 O O . SER A 1 249 ? -19.824 9.142 24.660 1.00 97.19 249 SER A O 1
ATOM 1918 N N . GLY A 1 250 ? -20.502 9.902 22.646 1.00 97.00 250 GLY A N 1
ATOM 1919 C CA . GLY A 1 250 ? -21.098 8.649 22.185 1.00 97.00 250 GLY A CA 1
ATOM 1920 C C . GLY A 1 250 ? -20.055 7.564 21.927 1.00 97.00 250 GLY A C 1
ATOM 1921 O O . GLY A 1 250 ? -20.246 6.427 22.357 1.00 97.00 250 GLY A O 1
ATOM 1922 N N . THR A 1 251 ? -18.935 7.912 21.286 1.00 97.44 251 THR A N 1
ATOM 1923 C CA . THR A 1 251 ? -17.806 6.991 21.075 1.00 97.44 251 THR A CA 1
ATOM 1924 C C . THR A 1 251 ? -17.258 6.511 22.416 1.00 97.44 251 THR A C 1
ATOM 1926 O O . THR A 1 251 ? -17.202 5.308 22.650 1.00 97.44 251 THR A O 1
ATOM 1929 N N . ALA A 1 252 ? -16.942 7.439 23.325 1.00 97.88 252 ALA A N 1
ATOM 1930 C CA . ALA A 1 252 ? -16.393 7.135 24.642 1.00 97.88 252 ALA A CA 1
ATOM 1931 C C . ALA A 1 252 ? -17.317 6.208 25.444 1.00 97.88 252 ALA A C 1
ATOM 1933 O O . ALA A 1 252 ? -16.887 5.156 25.907 1.00 97.88 252 ALA A O 1
ATOM 1934 N N . SER A 1 253 ? -18.610 6.544 25.507 1.00 97.88 253 SER A N 1
ATOM 1935 C CA . SER A 1 253 ? -19.603 5.734 26.222 1.00 97.88 253 SER A CA 1
ATOM 1936 C C . SER A 1 253 ? -19.758 4.336 25.619 1.00 97.88 253 SER A C 1
ATOM 1938 O O . SER A 1 253 ? -19.939 3.372 26.356 1.00 97.88 253 SER A O 1
ATOM 1940 N N . SER A 1 254 ? -19.666 4.209 24.290 1.00 97.31 254 SER A N 1
ATOM 1941 C CA . SER A 1 254 ? -19.777 2.911 23.610 1.00 97.31 254 SER A CA 1
ATOM 1942 C C . SER A 1 254 ? -18.554 2.030 23.866 1.00 97.31 254 SER A C 1
ATOM 1944 O O . SER A 1 254 ? -18.715 0.837 24.104 1.00 97.31 254 SER A O 1
ATOM 1946 N N . LEU A 1 255 ? -17.348 2.613 23.867 1.00 97.81 255 LEU A N 1
ATOM 1947 C CA . LEU A 1 255 ? -16.113 1.909 24.230 1.00 97.81 255 LEU A CA 1
ATOM 1948 C C . LEU A 1 255 ? -16.159 1.435 25.688 1.00 97.81 255 LEU A C 1
ATOM 1950 O O . LEU A 1 255 ? -15.943 0.253 25.962 1.00 97.81 255 LEU A O 1
ATOM 1954 N N . ASP A 1 256 ? -16.525 2.328 26.611 1.00 97.69 256 ASP A N 1
ATOM 1955 C CA . ASP A 1 256 ? -16.597 2.013 28.039 1.00 97.69 256 ASP A CA 1
ATOM 1956 C C . ASP A 1 256 ? -17.641 0.911 28.314 1.00 97.69 256 ASP A C 1
ATOM 1958 O O . ASP A 1 256 ? -17.395 0.006 29.115 1.00 97.69 256 ASP A O 1
ATOM 1962 N N . ALA A 1 257 ? -18.774 0.922 27.598 1.00 95.94 257 ALA A N 1
ATOM 1963 C CA . ALA A 1 257 ? -19.838 -0.080 27.717 1.00 95.94 257 ALA A CA 1
ATOM 1964 C C . ALA A 1 257 ? -19.415 -1.497 27.291 1.00 95.94 257 ALA A C 1
ATOM 1966 O O . ALA A 1 257 ? -19.959 -2.473 27.812 1.00 95.94 257 ALA A O 1
ATOM 1967 N N . ILE A 1 258 ? -18.440 -1.624 26.382 1.00 95.12 258 ILE A N 1
ATOM 1968 C CA . ILE A 1 258 ? -17.845 -2.917 25.998 1.00 95.12 258 ILE A CA 1
ATOM 1969 C C . ILE A 1 258 ? -16.562 -3.248 26.777 1.00 95.12 258 ILE A C 1
ATOM 1971 O O . ILE A 1 258 ? -15.898 -4.250 26.497 1.00 95.12 258 ILE A O 1
ATOM 1975 N N . GLY A 1 259 ? -16.220 -2.436 27.782 1.00 95.38 259 GLY A N 1
ATOM 1976 C CA . GLY A 1 259 ? -15.078 -2.655 28.666 1.00 95.38 259 GLY A CA 1
ATOM 1977 C C . GLY A 1 259 ? -13.733 -2.184 28.108 1.00 95.38 259 GLY A C 1
ATOM 1978 O O . GLY A 1 259 ? -12.699 -2.683 28.553 1.00 95.38 259 GLY A O 1
ATOM 1979 N N . ILE A 1 260 ? -13.730 -1.251 27.152 1.00 97.25 260 ILE A N 1
ATOM 1980 C CA . ILE A 1 260 ? -12.533 -0.553 26.664 1.00 97.25 260 ILE A CA 1
ATOM 1981 C C . ILE A 1 260 ? -12.544 0.857 27.254 1.00 97.25 260 ILE A C 1
ATOM 1983 O O . ILE A 1 260 ? -13.400 1.662 26.909 1.00 97.25 260 ILE A O 1
ATOM 1987 N N . SER A 1 261 ? -11.587 1.170 28.130 1.00 97.69 261 SER A N 1
ATOM 1988 C CA . SER A 1 261 ? -11.505 2.494 28.762 1.00 97.69 261 SER A CA 1
ATOM 1989 C C . SER A 1 261 ? -11.212 3.575 27.721 1.00 97.69 261 SER A C 1
ATOM 1991 O O . SER A 1 261 ? -10.091 3.674 27.219 1.00 97.69 261 SER A O 1
ATOM 1993 N N . SER A 1 262 ? -12.201 4.420 27.436 1.00 97.06 262 SER A N 1
ATOM 1994 C CA . SER A 1 262 ? -12.092 5.538 26.494 1.00 97.06 262 SER A CA 1
ATOM 1995 C C . SER A 1 262 ? -10.968 6.508 26.875 1.00 97.06 262 SER A C 1
ATOM 1997 O O . SER A 1 262 ? -10.210 6.960 26.017 1.00 97.06 262 SER A O 1
ATOM 1999 N N . LYS A 1 263 ? -10.789 6.755 28.179 1.00 96.88 263 LYS A N 1
ATOM 2000 C CA . LYS A 1 263 ? -9.690 7.573 28.714 1.00 96.88 263 LYS A CA 1
ATOM 2001 C C . LYS A 1 263 ? -8.327 6.939 28.461 1.00 96.88 263 LYS A C 1
ATOM 2003 O O . LYS A 1 263 ? -7.413 7.634 28.028 1.00 96.88 263 LYS A O 1
ATOM 2008 N N . GLN A 1 264 ? -8.197 5.632 28.701 1.00 97.25 264 GLN A N 1
ATOM 2009 C CA . GLN A 1 264 ? -6.937 4.928 28.449 1.00 97.25 264 GLN A CA 1
ATOM 2010 C C . GLN A 1 264 ? -6.606 4.935 26.958 1.00 97.25 264 GLN A C 1
ATOM 2012 O O . GLN A 1 264 ? -5.467 5.195 26.595 1.00 97.25 264 GLN A O 1
ATOM 2017 N N . VAL A 1 265 ? -7.609 4.729 26.099 1.00 97.19 265 VAL A N 1
ATOM 2018 C CA . VAL A 1 265 ? -7.446 4.844 24.646 1.00 97.19 265 VAL A CA 1
ATOM 2019 C C . VAL A 1 265 ? -6.910 6.225 24.271 1.00 97.19 265 VAL A C 1
ATOM 2021 O O . VAL A 1 265 ? -5.926 6.308 23.546 1.00 97.19 265 VAL A O 1
ATOM 2024 N N . GLN A 1 266 ? -7.491 7.314 24.785 1.00 96.12 266 GLN A N 1
ATOM 2025 C CA . GLN A 1 266 ? -6.985 8.663 24.501 1.00 96.12 266 GLN A CA 1
ATOM 2026 C C . GLN A 1 266 ? -5.535 8.858 24.962 1.00 96.12 266 GLN A C 1
ATOM 2028 O O . GLN A 1 266 ? -4.742 9.458 24.237 1.00 96.12 266 GLN A O 1
ATOM 2033 N N . GLU A 1 267 ? -5.176 8.349 26.142 1.00 96.56 267 GLU A N 1
ATOM 2034 C CA . GLU A 1 267 ? -3.800 8.408 26.635 1.00 96.56 267 GLU A CA 1
ATOM 2035 C C . GLU A 1 267 ? -2.827 7.600 25.772 1.00 96.56 267 GLU A C 1
ATOM 2037 O O . GLU A 1 267 ? -1.732 8.081 25.483 1.00 96.56 267 GLU A O 1
ATOM 2042 N N . ASP A 1 268 ? -3.214 6.391 25.364 1.00 96.31 268 ASP A N 1
ATOM 2043 C CA . ASP A 1 268 ? -2.381 5.505 24.554 1.00 96.31 268 ASP A CA 1
ATOM 2044 C C . ASP A 1 268 ? -2.152 6.087 23.153 1.00 96.31 268 ASP A C 1
ATOM 2046 O O . ASP A 1 268 ? -1.024 6.084 22.657 1.00 96.31 268 ASP A O 1
ATOM 2050 N N . LEU A 1 269 ? -3.196 6.665 22.549 1.00 94.50 269 LEU A N 1
ATOM 2051 C CA . LEU A 1 269 ? -3.102 7.368 21.267 1.00 94.50 269 LEU A CA 1
ATOM 2052 C C . LEU A 1 269 ? -2.204 8.607 21.374 1.00 94.50 269 LEU A C 1
ATOM 2054 O O . LEU A 1 269 ? -1.361 8.833 20.511 1.00 94.50 269 LEU A O 1
ATOM 2058 N N . ALA A 1 270 ? -2.336 9.396 22.447 1.00 93.75 270 ALA A N 1
ATOM 2059 C CA . ALA A 1 270 ? -1.514 10.588 22.660 1.00 93.75 270 ALA A CA 1
ATOM 2060 C C . ALA A 1 270 ? -0.031 10.254 22.898 1.00 93.75 270 ALA A C 1
ATOM 2062 O O . ALA A 1 270 ? 0.847 11.021 22.505 1.00 93.75 270 ALA A O 1
ATOM 2063 N N . LYS A 1 271 ? 0.254 9.114 23.541 1.00 94.75 271 LYS A N 1
ATOM 2064 C CA . LYS A 1 271 ? 1.618 8.605 23.762 1.00 94.75 271 LYS A CA 1
ATOM 2065 C C . LYS A 1 271 ? 2.170 7.838 22.554 1.00 94.75 271 LYS A C 1
ATOM 2067 O O . LYS A 1 271 ? 3.362 7.544 22.539 1.00 94.75 271 LYS A O 1
ATOM 2072 N N . GLY A 1 272 ? 1.327 7.490 21.579 1.00 90.69 272 GLY A N 1
ATOM 2073 C CA . GLY A 1 272 ? 1.681 6.630 20.449 1.00 90.69 272 GLY A CA 1
ATOM 2074 C C . GLY A 1 272 ? 1.946 5.171 20.839 1.00 90.69 272 GLY A C 1
ATOM 2075 O O . GLY A 1 272 ? 2.599 4.453 20.089 1.00 90.69 272 GLY A O 1
ATOM 2076 N N . THR A 1 273 ? 1.485 4.723 22.014 1.00 93.62 273 THR A N 1
ATOM 2077 C CA . THR A 1 273 ? 1.627 3.324 22.463 1.00 93.62 273 THR A CA 1
ATOM 2078 C C . THR A 1 273 ? 0.598 2.400 21.823 1.00 93.62 273 THR A C 1
ATOM 2080 O O . THR A 1 273 ? 0.816 1.191 21.778 1.00 93.62 273 THR A O 1
ATOM 2083 N N . LYS A 1 274 ? -0.504 2.965 21.323 1.00 94.31 274 LYS A N 1
ATOM 2084 C CA . LYS A 1 274 ? -1.453 2.306 20.427 1.00 94.31 274 LYS A CA 1
ATOM 2085 C C . LYS A 1 274 ? -1.737 3.209 19.241 1.00 94.31 274 LYS A C 1
ATOM 2087 O O . LYS A 1 274 ? -1.779 4.432 19.370 1.00 94.31 274 LYS A O 1
ATOM 2092 N N . SER A 1 275 ? -1.981 2.589 18.103 1.00 94.25 275 SER A N 1
ATOM 2093 C CA . SER A 1 275 ? -2.572 3.226 16.939 1.00 94.25 275 SER A CA 1
ATOM 2094 C C . SER A 1 275 ? -4.102 3.196 17.025 1.00 94.25 275 SER A C 1
ATOM 2096 O O . SER A 1 275 ? -4.684 2.443 17.810 1.00 94.25 275 SER A O 1
ATOM 2098 N N . THR A 1 276 ? -4.798 3.995 16.208 1.00 93.88 276 THR A N 1
ATOM 2099 C CA . THR A 1 276 ? -6.267 3.857 16.147 1.00 93.88 276 THR A CA 1
ATOM 2100 C C . THR A 1 276 ? -6.669 2.505 15.567 1.00 93.88 276 THR A C 1
ATOM 2102 O O . THR A 1 276 ? -7.708 1.980 15.951 1.00 93.88 276 THR A O 1
ATOM 2105 N N . PHE A 1 277 ? -5.845 1.918 14.694 1.00 92.94 277 PHE A N 1
ATOM 2106 C CA . PHE A 1 277 ? -6.098 0.595 14.142 1.00 92.94 277 PHE A CA 1
ATOM 2107 C C . PHE A 1 277 ? -6.004 -0.509 15.203 1.00 92.94 277 PHE A C 1
ATOM 2109 O O . PHE A 1 277 ? -6.888 -1.362 15.252 1.00 92.94 277 PHE A O 1
ATOM 2116 N N . ASP A 1 278 ? -5.048 -0.432 16.135 1.00 93.06 278 ASP A N 1
ATOM 2117 C CA . ASP A 1 278 ? -4.982 -1.361 17.277 1.00 93.06 278 ASP A CA 1
ATOM 2118 C C . ASP A 1 278 ? -6.267 -1.297 18.114 1.00 93.06 278 ASP A C 1
ATOM 2120 O O . ASP A 1 278 ? -6.810 -2.317 18.540 1.00 93.06 278 ASP A O 1
ATOM 2124 N N . VAL A 1 279 ? -6.801 -0.087 18.312 1.00 94.69 279 VAL A N 1
ATOM 2125 C CA . VAL A 1 279 ? -8.070 0.122 19.021 1.00 94.69 279 VAL A CA 1
ATOM 2126 C C . VAL A 1 279 ? -9.245 -0.443 18.220 1.00 94.69 279 VAL A C 1
ATOM 2128 O O . VAL A 1 279 ? -10.133 -1.055 18.806 1.00 94.69 279 VAL A O 1
ATOM 2131 N N . ILE A 1 280 ? -9.260 -0.298 16.890 1.00 93.69 280 ILE A N 1
ATOM 2132 C CA . ILE A 1 280 ? -10.278 -0.914 16.021 1.00 93.69 280 ILE A CA 1
ATOM 2133 C C . ILE A 1 280 ? -10.270 -2.438 16.175 1.00 93.69 280 ILE A C 1
ATOM 2135 O O . ILE A 1 280 ? -11.336 -3.044 16.321 1.00 93.69 280 ILE A O 1
ATOM 2139 N N . GLN A 1 281 ? -9.091 -3.061 16.176 1.00 91.75 281 GLN A N 1
ATOM 2140 C CA . GLN A 1 281 ? -8.955 -4.504 16.374 1.00 91.75 281 GLN A CA 1
ATOM 2141 C C . GLN A 1 281 ? -9.404 -4.925 17.780 1.00 91.75 281 GLN A C 1
ATOM 2143 O O . GLN A 1 281 ? -10.118 -5.920 17.929 1.00 91.75 281 GLN A O 1
ATOM 2148 N N . GLU A 1 282 ? -9.072 -4.139 18.808 1.00 94.12 282 GLU A N 1
ATOM 2149 C CA . GLU A 1 282 ? -9.517 -4.370 20.186 1.00 94.12 282 GLU A CA 1
ATOM 2150 C C . GLU A 1 282 ? -11.047 -4.293 20.314 1.00 94.12 282 GLU A C 1
ATOM 2152 O O . GLU A 1 282 ? -11.661 -5.187 20.901 1.00 94.12 282 GLU A O 1
ATOM 2157 N N . VAL A 1 283 ? -11.677 -3.276 19.716 1.00 93.44 283 VAL A N 1
ATOM 2158 C CA . VAL A 1 283 ? -13.141 -3.130 19.659 1.00 93.44 283 VAL A CA 1
ATOM 2159 C C . VAL A 1 283 ? -13.770 -4.334 18.970 1.00 93.44 283 VAL A C 1
ATOM 2161 O O . VAL A 1 283 ? -14.669 -4.958 19.531 1.00 93.44 283 VAL A O 1
ATOM 2164 N N . SER A 1 284 ? -13.262 -4.695 17.792 1.00 90.88 284 SER A N 1
ATOM 2165 C CA . SER A 1 284 ? -13.771 -5.813 16.989 1.00 90.88 284 SER A CA 1
ATOM 2166 C C . SER A 1 284 ? -13.683 -7.141 17.748 1.00 90.88 284 SER A C 1
ATOM 2168 O O . SER A 1 284 ? -14.639 -7.915 17.763 1.00 90.88 284 SER A O 1
ATOM 2170 N N . THR A 1 285 ? -12.588 -7.355 18.484 1.00 92.00 285 THR A N 1
ATOM 2171 C CA . THR A 1 285 ? -12.398 -8.527 19.353 1.00 92.00 285 THR A CA 1
ATOM 2172 C C . THR A 1 285 ? -13.370 -8.517 20.535 1.00 92.00 285 THR A C 1
ATOM 2174 O O . THR A 1 285 ? -13.983 -9.531 20.867 1.00 92.00 285 THR A O 1
ATOM 2177 N N . LYS A 1 286 ? -13.527 -7.370 21.210 1.00 91.62 286 LYS A N 1
ATOM 2178 C CA . LYS A 1 286 ? -14.387 -7.246 22.397 1.00 91.62 286 LYS A CA 1
ATOM 2179 C C . LYS A 1 286 ? -15.860 -7.430 22.064 1.00 91.62 286 LYS A C 1
ATOM 2181 O O . LYS A 1 286 ? -16.566 -8.050 22.861 1.00 91.62 286 LYS A O 1
ATOM 2186 N N . MET A 1 287 ? -16.297 -6.951 20.899 1.00 89.56 287 MET A N 1
ATOM 2187 C CA . MET A 1 287 ? -17.675 -7.081 20.422 1.00 89.56 287 MET A CA 1
ATOM 2188 C C . MET A 1 287 ? -18.145 -8.536 20.327 1.00 89.56 287 MET A C 1
ATOM 2190 O O . MET A 1 287 ? -19.305 -8.795 20.633 1.00 89.56 287 MET A O 1
ATOM 2194 N N . LYS A 1 288 ? -17.251 -9.491 20.029 1.00 89.06 288 LYS A N 1
ATOM 2195 C CA . LYS A 1 288 ? -17.570 -10.933 19.955 1.00 89.06 288 LYS A CA 1
ATOM 2196 C C . LYS A 1 288 ? -18.097 -11.529 21.267 1.00 89.06 288 LYS A C 1
ATOM 2198 O O . LYS A 1 288 ? -18.709 -12.592 21.262 1.00 89.06 288 LYS A O 1
ATOM 2203 N N . ASN A 1 289 ? -17.870 -10.861 22.401 1.00 90.50 289 ASN A N 1
ATOM 2204 C CA . ASN A 1 289 ? -18.369 -11.302 23.710 1.00 90.50 289 ASN A CA 1
ATOM 2205 C C . ASN A 1 289 ? -19.825 -10.887 23.979 1.00 90.50 289 ASN A C 1
ATOM 2207 O O . ASN A 1 289 ? -20.380 -11.237 25.021 1.00 90.50 289 ASN A O 1
ATOM 2211 N N . PHE A 1 290 ? -20.434 -10.122 23.074 1.00 89.00 290 PHE A N 1
ATOM 2212 C CA . PHE A 1 290 ? -21.795 -9.620 23.196 1.00 89.00 290 PHE A CA 1
ATOM 2213 C C . PHE A 1 290 ? -22.693 -10.270 22.140 1.00 89.00 290 PHE A C 1
ATOM 2215 O O . PHE A 1 290 ? -22.250 -10.631 21.054 1.00 89.00 290 PHE A O 1
ATOM 2222 N N . GLY A 1 291 ? -23.983 -10.417 22.450 1.00 86.19 291 GLY A N 1
ATOM 2223 C CA . GLY A 1 291 ? -24.954 -10.885 21.459 1.00 86.19 291 GLY A CA 1
ATOM 2224 C C . GLY A 1 291 ? -25.103 -9.874 20.320 1.00 86.19 291 GLY A C 1
ATOM 2225 O O . GLY A 1 291 ? -25.133 -8.669 20.577 1.00 86.19 291 GLY A O 1
ATOM 2226 N N . ALA A 1 292 ? -25.245 -10.353 19.082 1.00 84.12 292 ALA A N 1
ATOM 2227 C CA . ALA A 1 292 ? -25.355 -9.503 17.892 1.00 84.12 292 ALA A CA 1
ATOM 2228 C C . ALA A 1 292 ? -26.507 -8.478 17.966 1.00 84.12 292 ALA A C 1
ATOM 2230 O O . ALA A 1 292 ? -26.357 -7.356 17.491 1.00 84.12 292 ALA A O 1
ATOM 2231 N N . ASP A 1 293 ? -27.613 -8.835 18.627 1.00 86.38 293 ASP A N 1
ATOM 2232 C CA . ASP A 1 293 ? -28.789 -7.970 18.821 1.00 86.38 293 ASP A CA 1
ATOM 2233 C C . ASP A 1 293 ? -28.725 -7.123 20.106 1.00 86.38 293 ASP A C 1
ATOM 2235 O O . ASP A 1 293 ? -29.706 -6.488 20.501 1.00 86.38 293 ASP A O 1
ATOM 2239 N N . SER A 1 294 ? -27.593 -7.139 20.815 1.00 91.38 294 SER A N 1
ATOM 2240 C CA . SER A 1 294 ? -27.440 -6.366 22.044 1.00 91.38 294 SER A CA 1
ATOM 2241 C C . SER A 1 294 ? -27.375 -4.867 21.759 1.00 91.38 294 SER A C 1
ATOM 2243 O O . SER A 1 294 ? -26.840 -4.414 20.743 1.00 91.38 294 SER A O 1
ATOM 2245 N N . GLN A 1 295 ? -27.876 -4.077 22.709 1.00 92.69 295 GLN A N 1
ATOM 2246 C CA . GLN A 1 295 ? -27.792 -2.621 22.634 1.00 92.69 295 GLN A CA 1
ATOM 2247 C C . GLN A 1 295 ? -26.331 -2.152 22.532 1.00 92.69 295 GLN A C 1
ATOM 2249 O O . GLN A 1 295 ? -26.032 -1.254 21.753 1.00 92.69 295 GLN A O 1
ATOM 2254 N N . GLN A 1 296 ? -25.418 -2.806 23.258 1.00 93.44 296 GLN A N 1
ATOM 2255 C CA . GLN A 1 296 ? -23.988 -2.503 23.249 1.00 93.44 296 GLN A CA 1
ATOM 2256 C C . GLN A 1 296 ? -23.388 -2.632 21.846 1.00 93.44 296 GLN A C 1
ATOM 2258 O O . GLN A 1 296 ? -22.692 -1.726 21.392 1.00 93.44 296 GLN A O 1
ATOM 2263 N N . VAL A 1 297 ? -23.687 -3.726 21.138 1.00 91.25 297 VAL A N 1
ATOM 2264 C CA . VAL A 1 297 ? -23.241 -3.912 19.751 1.00 91.25 297 VAL A CA 1
ATOM 2265 C C . VAL A 1 297 ? -23.822 -2.817 18.861 1.00 91.25 297 VAL A C 1
ATOM 2267 O O . VAL A 1 297 ? -23.068 -2.171 18.140 1.00 91.25 297 VAL A O 1
ATOM 2270 N N . GLY A 1 298 ? -25.130 -2.551 18.944 1.00 91.56 298 GLY A N 1
ATOM 2271 C CA . GLY A 1 298 ? -25.778 -1.503 18.148 1.00 91.56 298 GLY A CA 1
ATOM 2272 C C . GLY A 1 298 ? -25.163 -0.111 18.353 1.00 91.56 298 GLY A C 1
ATOM 2273 O O . GLY A 1 298 ? -24.920 0.613 17.382 1.00 91.56 298 GLY A O 1
ATOM 2274 N N . ASP A 1 299 ? -24.852 0.242 19.600 1.00 94.19 299 ASP A N 1
ATOM 2275 C CA . ASP A 1 299 ? -24.222 1.515 19.950 1.00 94.19 299 ASP A CA 1
ATOM 2276 C C . ASP A 1 299 ? -22.782 1.599 19.426 1.00 94.19 299 ASP A C 1
ATOM 2278 O O . ASP A 1 299 ? -22.402 2.626 18.863 1.00 94.19 299 ASP A O 1
ATOM 2282 N N . VAL A 1 300 ? -21.996 0.521 19.505 1.00 94.69 300 VAL A N 1
ATOM 2283 C CA . VAL A 1 300 ? -20.637 0.482 18.939 1.00 94.69 300 VAL A CA 1
ATOM 2284 C C . VAL A 1 300 ? -20.661 0.578 17.412 1.00 94.69 300 VAL A C 1
ATOM 2286 O O . VAL A 1 300 ? -19.947 1.408 16.844 1.00 94.69 300 VAL A O 1
ATOM 2289 N N . LEU A 1 301 ? -21.523 -0.192 16.738 1.00 92.88 301 LEU A N 1
ATOM 2290 C CA . LEU A 1 301 ? -21.696 -0.139 15.280 1.00 92.88 301 LEU A CA 1
ATOM 2291 C C . LEU A 1 301 ? -21.971 1.290 14.800 1.00 92.88 301 LEU A C 1
ATOM 2293 O O . LEU A 1 301 ? -21.402 1.738 13.808 1.00 92.88 301 LEU A O 1
ATOM 2297 N N . LYS A 1 302 ? -22.818 2.023 15.527 1.00 93.94 302 LYS A N 1
ATOM 2298 C CA . LYS A 1 302 ? -23.204 3.395 15.193 1.00 93.94 302 LYS A CA 1
ATOM 2299 C C . LYS A 1 302 ? -22.153 4.433 15.589 1.00 93.94 302 LYS A C 1
ATOM 2301 O O . LYS A 1 302 ? -21.850 5.324 14.798 1.00 93.94 302 LYS A O 1
ATOM 2306 N N . ASN A 1 303 ? -21.656 4.381 16.821 1.00 95.81 303 ASN A N 1
ATOM 2307 C CA . ASN A 1 303 ? -20.874 5.469 17.412 1.00 95.81 303 ASN A CA 1
ATOM 2308 C C . ASN A 1 303 ? -19.366 5.314 17.173 1.00 95.81 303 ASN A C 1
ATOM 2310 O O . ASN A 1 303 ? -18.660 6.320 17.138 1.00 95.81 303 ASN A O 1
ATOM 2314 N N . VAL A 1 304 ? -18.879 4.084 16.982 1.00 95.06 304 VAL A N 1
ATOM 2315 C CA . VAL A 1 304 ? -17.477 3.805 16.635 1.00 95.06 304 VAL A CA 1
ATOM 2316 C C . VAL A 1 304 ? -17.328 3.655 15.126 1.00 95.06 304 VAL A C 1
ATOM 2318 O O . VAL A 1 304 ? -16.509 4.341 14.535 1.00 95.06 304 VAL A O 1
ATOM 2321 N N . PHE A 1 305 ? -18.158 2.839 14.473 1.00 93.19 305 PHE A N 1
ATOM 2322 C CA . PHE A 1 305 ? -18.016 2.550 13.036 1.00 93.19 305 PHE A CA 1
ATOM 2323 C C . PHE A 1 305 ? -18.919 3.398 12.122 1.00 93.19 305 PHE A C 1
ATOM 2325 O O . PHE A 1 305 ? -18.877 3.281 10.894 1.00 93.19 305 PHE A O 1
ATOM 2332 N N . GLY A 1 306 ? -19.729 4.287 12.701 1.00 91.38 306 GLY A N 1
ATOM 2333 C CA . GLY A 1 306 ? -20.545 5.238 11.955 1.00 91.38 306 GLY A CA 1
ATOM 2334 C C . GLY A 1 306 ? -21.694 4.600 11.172 1.00 91.38 306 GLY A C 1
ATOM 2335 O O . GLY A 1 306 ? -22.149 3.483 11.422 1.00 91.38 306 GLY A O 1
ATOM 2336 N N . LYS A 1 307 ? -2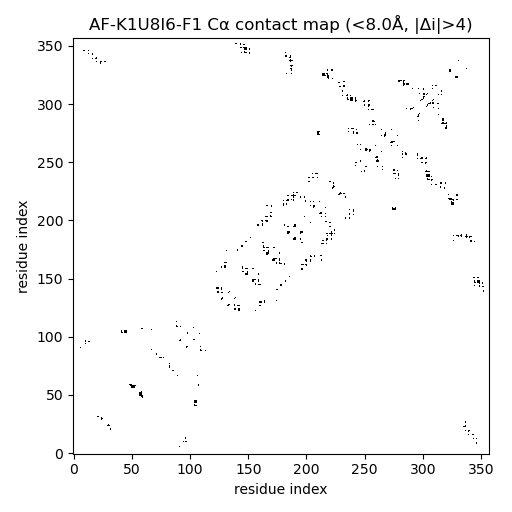2.185 5.342 10.174 1.00 88.19 307 LYS A N 1
ATOM 2337 C CA . LYS A 1 307 ? -23.259 4.871 9.287 1.00 88.19 307 LYS A CA 1
ATOM 2338 C C . LYS A 1 307 ? -22.826 3.629 8.502 1.00 88.19 307 LYS A C 1
ATOM 2340 O O . LYS A 1 307 ? -23.639 2.735 8.291 1.00 88.19 307 LYS A O 1
ATOM 2345 N N . GLN A 1 308 ? -21.560 3.582 8.094 1.00 84.38 308 GLN A N 1
ATOM 2346 C CA . GLN A 1 308 ? -20.956 2.478 7.358 1.00 84.38 308 GLN A CA 1
ATOM 2347 C C . GLN A 1 308 ? -20.995 1.186 8.177 1.00 84.38 308 GLN A C 1
ATOM 2349 O O . GLN A 1 308 ? -21.497 0.179 7.685 1.00 84.38 308 GLN A O 1
ATOM 2354 N N . GLY A 1 309 ? -20.564 1.228 9.441 1.00 82.75 309 GLY A N 1
ATOM 2355 C CA . GLY A 1 309 ? -20.623 0.072 10.337 1.00 82.75 309 GLY A CA 1
ATOM 2356 C C . GLY A 1 309 ? -22.045 -0.416 10.599 1.00 82.75 309 GLY A C 1
ATOM 2357 O O . GLY A 1 309 ? -22.327 -1.606 10.472 1.00 82.75 309 GLY A O 1
ATOM 2358 N N . ALA A 1 310 ? -22.972 0.507 10.869 1.00 84.56 310 ALA A N 1
ATOM 2359 C CA . ALA A 1 310 ? -24.382 0.166 11.064 1.00 84.56 310 ALA A CA 1
ATOM 2360 C C . ALA A 1 310 ? -25.020 -0.512 9.833 1.00 84.56 310 ALA A C 1
ATOM 2362 O O . ALA A 1 310 ? -25.916 -1.339 9.983 1.00 84.56 310 ALA A O 1
ATOM 2363 N N . GLN A 1 311 ? -24.568 -0.177 8.619 1.00 82.88 311 GLN A N 1
ATOM 2364 C CA . GLN A 1 311 ? -25.052 -0.781 7.371 1.00 82.88 311 GLN A CA 1
ATOM 2365 C C . GLN A 1 311 ? -24.350 -2.092 7.009 1.00 82.88 311 GLN A C 1
ATOM 2367 O O . GLN A 1 311 ? -24.943 -2.934 6.339 1.00 82.88 311 GLN A O 1
ATOM 2372 N N . ALA A 1 312 ? -23.086 -2.246 7.397 1.00 77.62 312 ALA A N 1
ATOM 2373 C CA . ALA A 1 312 ? -22.299 -3.442 7.136 1.00 77.62 312 ALA A CA 1
ATOM 2374 C C . ALA A 1 312 ? -22.678 -4.626 8.030 1.00 77.62 312 ALA A C 1
ATOM 2376 O O . ALA A 1 312 ? -22.562 -5.775 7.606 1.00 77.62 312 ALA A O 1
ATOM 2377 N N . GLY A 1 313 ? -23.151 -4.341 9.245 1.00 75.81 313 GLY A N 1
ATOM 2378 C CA . GLY A 1 313 ? -23.481 -5.357 10.236 1.00 75.81 313 GLY A CA 1
ATOM 2379 C C . GLY A 1 313 ? -22.251 -5.912 10.959 1.00 75.81 313 GLY A C 1
ATOM 2380 O O . GLY A 1 313 ? -21.104 -5.640 10.604 1.00 75.81 313 GLY A O 1
ATOM 2381 N N . ILE A 1 314 ? -22.508 -6.697 12.007 1.00 81.12 314 ILE A N 1
ATOM 2382 C CA . ILE A 1 314 ? -21.482 -7.166 12.949 1.00 81.12 314 ILE A CA 1
ATOM 2383 C C . ILE A 1 314 ? -20.404 -8.042 12.291 1.00 81.12 314 ILE A C 1
ATOM 2385 O O . ILE A 1 314 ? -19.232 -7.905 12.619 1.00 81.12 314 ILE A O 1
ATOM 2389 N N . GLN A 1 315 ? -20.774 -8.872 11.310 1.00 79.19 315 GLN A N 1
ATOM 2390 C CA . GLN A 1 315 ? -19.864 -9.847 10.697 1.00 79.19 315 GLN A CA 1
ATOM 2391 C C . GLN A 1 315 ? -18.664 -9.192 10.003 1.00 79.19 315 GLN A C 1
ATOM 2393 O O . GLN A 1 315 ? -17.549 -9.689 10.120 1.00 79.19 315 GLN A O 1
ATOM 2398 N N . LEU A 1 316 ? -18.862 -8.060 9.316 1.00 79.12 316 LEU A N 1
ATOM 2399 C CA . LEU A 1 316 ? -17.758 -7.365 8.644 1.00 79.12 316 LEU A CA 1
ATOM 2400 C C . LEU A 1 316 ? -16.791 -6.725 9.651 1.00 79.12 316 LEU A C 1
ATOM 2402 O O . LEU A 1 316 ? -15.595 -6.639 9.396 1.00 79.12 316 LEU A O 1
ATOM 2406 N N . ILE A 1 317 ? -17.300 -6.288 10.803 1.00 82.06 317 ILE A N 1
ATOM 2407 C CA . ILE A 1 317 ? -16.475 -5.707 11.866 1.00 82.06 317 ILE A CA 1
ATOM 2408 C C . ILE A 1 317 ? -15.724 -6.798 12.619 1.00 82.06 317 ILE A C 1
ATOM 2410 O O . ILE A 1 317 ? -14.541 -6.650 12.884 1.00 82.06 317 ILE A O 1
ATOM 2414 N N . GLU A 1 318 ? -16.354 -7.941 12.872 1.00 81.62 318 GLU A N 1
ATOM 2415 C CA . GLU A 1 318 ? -15.685 -9.104 13.455 1.00 81.62 318 GLU A CA 1
ATOM 2416 C C . GLU A 1 318 ? -14.544 -9.647 12.592 1.00 81.62 318 GLU A C 1
ATOM 2418 O O . GLU A 1 318 ? -13.644 -10.278 13.133 1.00 81.62 318 GLU A O 1
ATOM 2423 N N . GLN A 1 319 ? -14.551 -9.405 11.279 1.00 80.44 319 GLN A N 1
ATOM 2424 C CA . GLN A 1 319 ? -13.447 -9.776 10.390 1.00 80.44 319 GLN A CA 1
ATOM 2425 C C . GLN A 1 319 ? -12.215 -8.873 10.552 1.00 80.44 319 G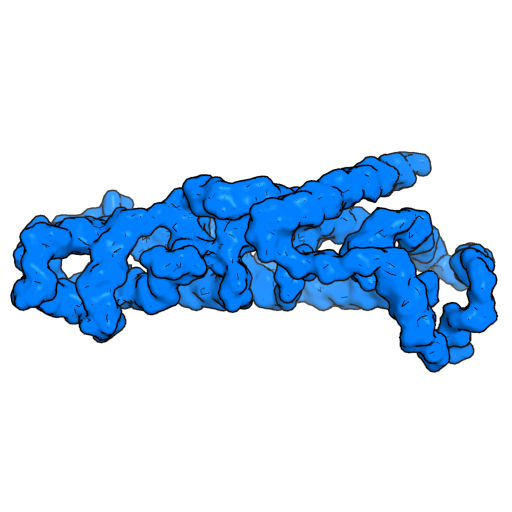LN A C 1
ATOM 2427 O O . GLN A 1 319 ? -11.108 -9.319 10.247 1.00 80.44 319 GLN A O 1
ATOM 2432 N N . LEU A 1 320 ? -12.376 -7.643 11.066 1.00 80.88 320 LEU A N 1
ATOM 2433 C CA . LEU A 1 320 ? -11.271 -6.696 11.270 1.00 80.88 320 LEU A CA 1
ATOM 2434 C C . LEU A 1 320 ? -10.230 -7.211 12.271 1.00 80.88 320 LEU A C 1
ATOM 2436 O O . LEU A 1 320 ? -9.060 -6.849 12.158 1.00 80.88 320 LEU A O 1
ATOM 2440 N N . ASP A 1 321 ? -10.623 -8.052 13.235 1.00 78.19 321 ASP A N 1
ATOM 2441 C CA . ASP A 1 321 ? -9.675 -8.618 14.205 1.00 78.19 321 ASP A CA 1
ATOM 2442 C C . ASP A 1 321 ? -8.821 -9.759 13.622 1.00 78.19 321 ASP A C 1
ATOM 2444 O O . ASP A 1 321 ? -7.669 -9.926 14.010 1.00 78.19 321 ASP A O 1
ATOM 2448 N N . THR A 1 322 ? -9.359 -10.510 12.657 1.00 72.25 322 THR A N 1
ATOM 2449 C CA . THR A 1 322 ? -8.680 -11.624 11.978 1.00 72.25 322 THR A CA 1
ATOM 2450 C C . THR A 1 322 ? -7.944 -11.197 10.714 1.00 72.25 322 THR A C 1
ATOM 2452 O O . THR A 1 322 ? -7.306 -12.024 10.063 1.00 72.25 322 THR A O 1
ATOM 2455 N N . MET A 1 323 ? -8.057 -9.924 10.339 1.00 74.56 323 MET A N 1
ATOM 2456 C CA . MET A 1 323 ? -7.449 -9.390 9.130 1.00 74.56 323 MET A CA 1
ATOM 2457 C C . MET A 1 323 ? -5.925 -9.441 9.249 1.00 74.56 323 MET A C 1
ATOM 2459 O O . MET A 1 323 ? -5.336 -8.824 10.139 1.00 74.56 323 MET A O 1
ATOM 2463 N N . SER A 1 324 ? -5.271 -10.165 8.338 1.00 70.88 324 SER A N 1
ATOM 2464 C CA . SER A 1 324 ? -3.812 -10.244 8.345 1.00 70.88 324 SER A CA 1
ATOM 2465 C C . SER A 1 324 ? -3.230 -8.915 7.885 1.00 70.88 324 SER A C 1
ATOM 2467 O O . SER A 1 324 ? -3.485 -8.454 6.779 1.00 70.88 324 SER A O 1
ATOM 2469 N N . THR A 1 325 ? -2.401 -8.286 8.701 1.00 78.81 325 THR A N 1
ATOM 2470 C CA . THR A 1 325 ? -1.635 -7.119 8.251 1.00 78.81 325 THR A CA 1
ATOM 2471 C C . THR A 1 325 ? -0.267 -7.517 7.693 1.00 78.81 325 THR A C 1
ATOM 2473 O O . THR A 1 325 ? 0.555 -6.652 7.403 1.00 78.81 325 THR A O 1
ATOM 2476 N N . SER A 1 326 ? 0.020 -8.820 7.586 1.00 80.56 326 SER A N 1
ATOM 2477 C CA . SER A 1 326 ? 1.317 -9.335 7.156 1.00 80.56 326 SER A CA 1
ATOM 2478 C C . SER A 1 326 ? 1.339 -9.547 5.651 1.00 80.56 326 SER A C 1
ATOM 2480 O O . SER A 1 326 ? 0.771 -10.501 5.120 1.00 80.56 326 SER A O 1
ATOM 2482 N N . LEU A 1 327 ? 2.061 -8.679 4.952 1.00 74.94 327 LEU A N 1
ATOM 2483 C CA . LEU A 1 327 ? 2.231 -8.795 3.512 1.00 74.94 327 LEU A CA 1
ATOM 2484 C C . LEU A 1 327 ? 2.885 -10.130 3.105 1.00 74.94 327 LEU A C 1
ATOM 2486 O O . LEU A 1 327 ? 2.533 -10.685 2.068 1.00 74.94 327 LEU A O 1
ATOM 2490 N N . ASP A 1 328 ? 3.777 -10.689 3.925 1.00 77.50 328 ASP A N 1
ATOM 2491 C CA . ASP A 1 328 ? 4.410 -11.985 3.651 1.00 77.50 328 ASP A CA 1
ATOM 2492 C C . ASP A 1 328 ? 3.411 -13.147 3.699 1.00 77.50 328 ASP A C 1
ATOM 2494 O O . ASP A 1 328 ? 3.491 -14.078 2.895 1.00 77.50 328 ASP A O 1
ATOM 2498 N N . GLU A 1 329 ? 2.443 -13.106 4.617 1.00 74.81 329 GLU A N 1
ATOM 2499 C CA . GLU A 1 329 ? 1.356 -14.091 4.654 1.00 74.81 329 GLU A CA 1
ATOM 2500 C C . GLU A 1 329 ? 0.467 -13.976 3.423 1.00 74.81 329 GLU A C 1
ATOM 2502 O O . GLU A 1 329 ? 0.073 -14.980 2.829 1.00 74.81 329 GLU A O 1
ATOM 2507 N N . VAL A 1 330 ? 0.209 -12.744 3.002 1.00 68.62 330 VAL A N 1
ATOM 2508 C CA . VAL A 1 330 ? -0.594 -12.450 1.826 1.00 68.62 330 VAL A CA 1
ATOM 2509 C C . VAL A 1 330 ? 0.119 -12.882 0.534 1.00 68.62 330 VAL A C 1
ATOM 2511 O O . VAL A 1 330 ? -0.500 -13.496 -0.334 1.00 68.62 330 VAL A O 1
ATOM 2514 N N . LYS A 1 331 ? 1.434 -12.664 0.416 1.00 71.31 331 LYS A N 1
ATOM 2515 C CA . LYS A 1 331 ? 2.253 -13.139 -0.714 1.00 71.31 331 LYS A CA 1
ATOM 2516 C C . LYS A 1 331 ? 2.264 -14.664 -0.842 1.00 71.31 331 LYS A C 1
ATOM 2518 O O . LYS A 1 331 ? 2.268 -15.185 -1.954 1.00 71.31 331 LYS A O 1
ATOM 2523 N N . LYS A 1 332 ? 2.198 -15.413 0.266 1.00 73.62 332 LYS A N 1
ATOM 2524 C CA . LYS A 1 332 ? 2.068 -16.883 0.198 1.00 73.62 332 LYS A CA 1
ATOM 2525 C C . LYS A 1 332 ? 0.804 -17.324 -0.542 1.00 73.62 332 LYS A C 1
ATOM 2527 O O . LYS A 1 332 ? 0.806 -18.398 -1.133 1.00 73.62 332 LYS A O 1
ATOM 2532 N N . GLN A 1 333 ? -0.252 -16.506 -0.546 1.00 70.62 333 GLN A N 1
ATOM 2533 C CA . GLN A 1 333 ? -1.486 -16.811 -1.273 1.00 70.62 333 GLN A CA 1
ATOM 2534 C C . GLN A 1 333 ? -1.347 -16.637 -2.791 1.00 70.62 333 GLN A C 1
ATOM 2536 O O . GLN A 1 333 ? -2.092 -17.267 -3.540 1.00 70.62 333 GLN A O 1
ATOM 2541 N N . THR A 1 334 ? -0.423 -15.791 -3.266 1.00 70.38 334 THR A N 1
ATOM 2542 C CA . THR A 1 334 ? -0.103 -15.683 -4.700 1.00 70.38 334 THR A CA 1
ATOM 2543 C C . THR A 1 334 ? 0.980 -16.650 -5.154 1.00 70.38 334 THR A C 1
ATOM 2545 O O . THR A 1 334 ? 1.057 -16.933 -6.349 1.00 70.38 334 THR A O 1
ATOM 2548 N N . GLY A 1 335 ? 1.761 -17.204 -4.225 1.00 75.31 335 GLY A N 1
ATOM 2549 C CA . GLY A 1 335 ? 2.758 -18.233 -4.507 1.00 75.31 335 GLY A CA 1
ATOM 2550 C C . GLY A 1 335 ? 3.803 -17.769 -5.524 1.00 75.31 335 GLY A C 1
ATOM 2551 O O . GLY A 1 335 ? 4.121 -16.583 -5.615 1.00 75.31 335 GLY A O 1
ATOM 2552 N N . THR A 1 336 ? 4.305 -18.709 -6.328 1.00 76.25 336 THR A N 1
ATOM 2553 C CA . THR A 1 336 ? 5.351 -18.471 -7.335 1.00 76.25 336 THR A CA 1
ATOM 2554 C C . THR A 1 336 ? 4.992 -17.359 -8.321 1.00 76.25 336 THR A C 1
ATOM 2556 O O . THR A 1 336 ? 5.873 -16.642 -8.783 1.00 76.25 336 THR A O 1
ATOM 2559 N N . TRP A 1 337 ? 3.703 -17.156 -8.616 1.00 76.75 337 TRP A N 1
ATOM 2560 C CA . TRP A 1 337 ? 3.264 -16.104 -9.533 1.00 76.75 337 TRP A CA 1
ATOM 2561 C C . TRP A 1 337 ? 3.705 -14.710 -9.071 1.00 76.75 337 TRP A C 1
ATOM 2563 O O . TRP A 1 337 ? 4.228 -13.941 -9.873 1.00 76.75 337 TRP A O 1
ATOM 2573 N N . GLY A 1 338 ? 3.549 -14.396 -7.781 1.00 77.81 338 GLY A N 1
ATOM 2574 C CA . GLY A 1 338 ? 3.900 -13.079 -7.246 1.00 77.81 338 GLY A CA 1
ATOM 2575 C C . GLY A 1 338 ? 5.395 -12.780 -7.351 1.00 77.81 338 GLY A C 1
ATOM 2576 O O . GLY A 1 338 ? 5.787 -11.687 -7.760 1.00 77.81 338 GLY A O 1
ATOM 2577 N N . ASP A 1 339 ? 6.233 -13.768 -7.038 1.00 78.75 339 ASP A N 1
ATOM 2578 C CA . ASP A 1 339 ? 7.688 -13.614 -7.089 1.00 78.75 339 ASP A CA 1
ATOM 2579 C C . ASP A 1 339 ? 8.192 -13.433 -8.524 1.00 78.75 339 ASP A C 1
ATOM 2581 O O . ASP A 1 339 ? 9.049 -12.586 -8.778 1.00 78.75 339 ASP A O 1
ATOM 2585 N N . VAL A 1 340 ? 7.615 -14.158 -9.484 1.00 74.62 340 VAL A N 1
ATOM 2586 C CA . VAL A 1 340 ? 8.009 -14.028 -10.889 1.00 74.62 340 VAL A CA 1
ATOM 2587 C C . VAL A 1 340 ? 7.543 -12.684 -11.480 1.00 74.62 340 VAL A C 1
ATOM 2589 O O . VAL A 1 340 ? 8.249 -12.107 -12.305 1.00 74.62 340 VAL A O 1
ATOM 2592 N N . GLN A 1 341 ? 6.417 -12.116 -11.028 1.00 76.44 341 GLN A N 1
ATOM 2593 C CA . GLN A 1 341 ? 6.011 -10.758 -11.428 1.00 76.44 341 GLN A CA 1
ATOM 2594 C C . GLN A 1 341 ? 6.985 -9.684 -10.925 1.00 76.44 341 GLN A C 1
ATOM 2596 O O . GLN A 1 341 ? 7.359 -8.794 -11.689 1.00 76.44 341 GLN A O 1
ATOM 2601 N N . LEU A 1 342 ? 7.458 -9.783 -9.676 1.00 81.69 342 LEU A N 1
ATOM 2602 C CA . LEU A 1 342 ? 8.503 -8.885 -9.161 1.00 81.69 342 LEU A CA 1
ATOM 2603 C C . LEU A 1 342 ? 9.795 -9.001 -9.972 1.00 81.69 342 LEU A C 1
ATOM 2605 O O . LEU A 1 342 ? 10.431 -7.993 -10.281 1.00 81.69 342 LEU A O 1
ATOM 2609 N N . GLU A 1 343 ? 10.171 -10.229 -10.328 1.00 76.31 343 GLU A N 1
ATOM 2610 C CA . GLU A 1 343 ? 11.345 -10.502 -11.153 1.00 76.31 343 GLU A CA 1
ATOM 2611 C C . GLU A 1 343 ? 11.192 -9.868 -12.553 1.00 76.31 343 GLU A C 1
ATOM 2613 O O . GLU A 1 343 ? 12.127 -9.239 -13.050 1.00 76.31 343 GLU A O 1
ATOM 2618 N N . ASN A 1 344 ?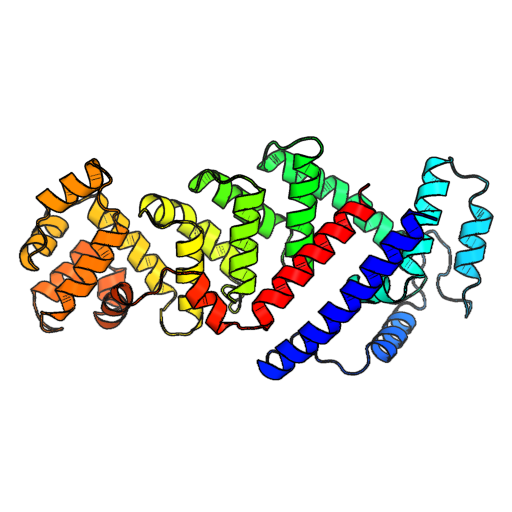 9.991 -9.922 -13.141 1.00 68.62 344 ASN A N 1
ATOM 2619 C CA . ASN A 1 344 ? 9.674 -9.295 -14.428 1.00 68.62 344 ASN A CA 1
ATOM 2620 C C . ASN A 1 344 ? 9.746 -7.757 -14.382 1.00 68.62 344 ASN A C 1
ATOM 2622 O O . ASN A 1 344 ? 10.405 -7.145 -15.221 1.00 68.62 344 ASN A O 1
ATOM 2626 N N . ILE A 1 345 ? 9.154 -7.126 -13.357 1.00 77.50 345 ILE A N 1
ATOM 2627 C CA . ILE A 1 345 ? 9.244 -5.667 -13.150 1.00 77.50 345 ILE A CA 1
ATOM 2628 C C . ILE A 1 345 ? 10.711 -5.240 -13.009 1.00 77.50 345 ILE A C 1
ATOM 2630 O O . ILE A 1 345 ? 11.134 -4.228 -13.574 1.00 77.50 345 ILE A O 1
ATOM 2634 N N . LYS A 1 346 ? 11.517 -6.019 -12.277 1.00 80.88 346 LYS A N 1
ATOM 2635 C CA . LYS A 1 346 ? 12.946 -5.738 -12.110 1.00 80.88 346 LYS A CA 1
ATOM 2636 C C . LYS A 1 346 ? 13.698 -5.803 -13.441 1.00 80.88 346 LYS A C 1
ATOM 2638 O O . LYS A 1 346 ? 14.465 -4.885 -13.728 1.00 80.88 346 LYS A O 1
ATOM 2643 N N . LEU A 1 347 ? 13.454 -6.823 -14.266 1.00 69.81 347 LEU A N 1
ATOM 2644 C CA . LEU A 1 347 ? 14.065 -6.910 -15.595 1.00 69.81 347 LEU A CA 1
ATOM 2645 C C . LEU A 1 347 ? 13.646 -5.752 -16.501 1.00 69.81 347 LEU A C 1
ATOM 2647 O O . LEU A 1 347 ? 14.499 -5.169 -17.169 1.00 69.81 347 LEU A O 1
ATOM 2651 N N . GLN A 1 348 ? 12.369 -5.368 -16.491 1.00 69.50 348 GLN A N 1
ATOM 2652 C CA . GLN A 1 348 ? 11.895 -4.227 -17.275 1.00 69.50 348 GLN A CA 1
ATOM 2653 C C . GLN A 1 348 ? 12.557 -2.917 -16.811 1.00 69.50 348 GLN A C 1
ATOM 2655 O O . GLN A 1 348 ? 12.907 -2.068 -17.632 1.00 69.50 348 GLN A O 1
ATOM 2660 N N . LYS A 1 349 ? 12.823 -2.759 -15.505 1.00 80.31 349 LYS A N 1
ATOM 2661 C CA . LYS A 1 349 ? 13.585 -1.617 -14.966 1.00 80.31 349 LYS A CA 1
ATOM 2662 C C . LYS A 1 349 ? 15.039 -1.631 -15.441 1.00 80.31 349 LYS A C 1
ATOM 2664 O O . LYS A 1 349 ? 15.561 -0.582 -15.825 1.00 80.31 349 LYS A O 1
ATOM 2669 N N . GLU A 1 350 ? 15.700 -2.787 -15.420 1.00 71.44 350 GLU A N 1
ATOM 2670 C CA . GLU A 1 350 ? 17.071 -2.948 -15.926 1.00 71.44 350 GLU A CA 1
ATOM 2671 C C . GLU A 1 350 ? 17.157 -2.644 -17.427 1.00 71.44 350 GLU A C 1
ATOM 2673 O O . GLU A 1 350 ? 18.057 -1.919 -17.857 1.00 71.44 350 GLU A O 1
ATOM 2678 N N . LEU A 1 351 ? 16.173 -3.104 -18.204 1.00 64.06 351 LEU A N 1
ATOM 2679 C CA . LEU A 1 351 ? 16.050 -2.786 -19.622 1.00 64.06 351 LEU A CA 1
ATOM 2680 C C . LEU A 1 351 ? 15.868 -1.280 -19.841 1.00 64.06 351 LEU A C 1
ATOM 2682 O O . LEU A 1 351 ? 16.631 -0.681 -20.593 1.00 64.06 351 LEU A O 1
ATOM 2686 N N . ASN A 1 352 ? 14.922 -0.648 -19.142 1.00 69.06 352 ASN A N 1
ATOM 2687 C CA . ASN A 1 352 ? 14.703 0.799 -19.218 1.00 69.06 352 ASN A CA 1
ATOM 2688 C C . ASN A 1 352 ? 15.964 1.593 -18.873 1.00 69.06 352 ASN A C 1
ATOM 2690 O O . ASN A 1 352 ? 16.266 2.600 -19.507 1.00 69.06 352 ASN A O 1
ATOM 2694 N N . THR A 1 353 ? 16.736 1.108 -17.904 1.00 71.50 353 THR A N 1
ATOM 2695 C CA . THR A 1 353 ? 18.003 1.728 -17.514 1.00 71.50 353 THR A CA 1
ATOM 2696 C C . THR A 1 353 ? 19.014 1.646 -18.647 1.00 71.50 353 THR A C 1
ATOM 2698 O O . THR A 1 353 ? 19.549 2.680 -19.031 1.00 71.50 353 THR A O 1
ATOM 2701 N N . TYR A 1 354 ? 19.186 0.464 -19.245 1.00 63.25 354 TYR A N 1
ATOM 2702 C CA . TYR A 1 354 ? 20.070 0.256 -20.393 1.00 63.25 354 TYR A CA 1
ATOM 2703 C C . TYR A 1 354 ? 19.664 1.064 -21.636 1.00 63.25 354 TYR A C 1
ATOM 2705 O O . TYR A 1 354 ? 20.522 1.503 -22.389 1.00 63.25 354 TYR A O 1
ATOM 2713 N N . MET A 1 355 ? 18.365 1.268 -21.867 1.00 61.53 355 MET A N 1
ATOM 2714 C CA . MET A 1 355 ? 17.877 2.037 -23.020 1.00 61.53 355 MET A CA 1
ATOM 2715 C C . MET A 1 355 ? 17.970 3.552 -22.830 1.00 61.53 355 MET A C 1
ATOM 2717 O O . MET A 1 355 ? 17.999 4.289 -23.814 1.00 61.53 355 MET A O 1
ATOM 2721 N N . SER A 1 356 ? 17.956 4.014 -21.578 1.00 64.81 356 SER A N 1
ATOM 2722 C CA . SER A 1 356 ? 18.033 5.437 -21.235 1.00 64.81 356 SER A CA 1
ATOM 2723 C C . SER A 1 356 ? 19.456 5.945 -20.980 1.00 64.81 356 SER A C 1
ATOM 2725 O O . SER A 1 356 ? 19.644 7.161 -20.924 1.00 64.81 356 SER A O 1
ATOM 2727 N N . SER A 1 357 ? 20.421 5.031 -20.808 1.00 57.72 357 SER A N 1
ATOM 2728 C CA . SER A 1 357 ? 21.860 5.307 -20.674 1.00 57.72 357 SER A CA 1
ATOM 2729 C C . SER A 1 357 ? 22.533 5.444 -22.031 1.00 57.72 357 SER A C 1
ATOM 2731 O O . SER A 1 357 ? 23.367 6.363 -22.189 1.00 57.72 357 SER A O 1
#

InterPro domains:
  IPR010090 Phage tail tape measure protein [PF10145] (133-306)

Sequence (357 aa):
EREGAKGQALAKHINEITDKLKLAEEETQRYYRNVGNYYNSMMQAADDLQGTEFFGMDIVNDTEVSNIIKLAQNMDGLTDKLKAFGKTAIGLVMNPYFAALAGVVGVGMTFKWFYDYNKGLLEATRLTREFTGYTGEALETMRNSIAATADTMGKDFKDVLGTADNLMANFHLSGEQAMDVINKGFASGADLSGDMLQKIQQYAPTFHDAGISADQMVAIIQQTRSGIFSDKGLDIIDMASKKIREMSSGTASSLDAIGISSKQVQEDLAKGTKSTFDVIQEVSTKMKNFGADSQQVGDVLKNVFGKQGAQAGIQLIEQLDTMSTSLDEVKKQTGTWGDVQLENIKLQKELNTYMSS

Organism: NCBI:txid408170